Protein AF-A0A960A0V4-F1 (afdb_monomer_lite)

Sequence (231 aa):
MAGELAAAMMADMVDNRPRLERYMEQESSRVLHEEFLAAEGGTLPDRHARLTSARLAGARAWLRHLAASLRASWDGGPPDLQAQLERWVQGARERVEAMEVDEQAALEREGLSGDADADARRVTLGAYMRAFAEGVGAIALPEEGGPAFGARVTALLRRDAGRRRQIEREAFQAWAGSSMEGVLEQARVSAAPPEPGIVRALEAAGVWSWIHVTCDAVGESLEEIGEGGTR

Structure (mmCIF, N/CA/C/O backbone):
data_AF-A0A960A0V4-F1
#
_entry.id   AF-A0A960A0V4-F1
#
loop_
_atom_site.group_PDB
_atom_site.id
_atom_site.type_symbol
_atom_site.label_atom_id
_atom_site.label_alt_id
_atom_site.label_comp_id
_atom_site.label_asym_id
_atom_site.label_entity_id
_atom_site.label_seq_id
_atom_site.pdbx_PDB_ins_code
_atom_site.Cartn_x
_atom_site.Cartn_y
_atom_site.Cartn_z
_atom_site.occupancy
_atom_site.B_iso_or_equiv
_atom_site.auth_seq_id
_atom_site.auth_comp_id
_atom_site.auth_asym_id
_atom_site.auth_atom_id
_atom_site.pdbx_PDB_model_num
ATOM 1 N N . MET A 1 1 ? -6.387 -10.828 22.051 1.00 44.44 1 MET A N 1
ATOM 2 C CA . MET A 1 1 ? -5.838 -11.931 21.232 1.00 44.44 1 MET A CA 1
ATOM 3 C C . MET A 1 1 ? -5.184 -11.280 20.038 1.00 44.44 1 MET A C 1
ATOM 5 O O . MET A 1 1 ? -5.904 -10.809 19.174 1.00 44.44 1 MET A O 1
ATOM 9 N N . ALA A 1 2 ? -3.856 -11.164 20.040 1.00 57.16 2 ALA A N 1
ATOM 10 C CA . ALA A 1 2 ? -3.151 -10.444 18.986 1.00 57.16 2 ALA A CA 1
ATOM 11 C C . ALA A 1 2 ? -3.182 -11.235 17.663 1.00 57.16 2 ALA A C 1
ATOM 13 O O . ALA A 1 2 ? -2.816 -12.414 17.648 1.00 57.16 2 ALA A O 1
ATOM 14 N N . GLY A 1 3 ? -3.597 -10.593 16.573 1.00 76.94 3 GLY A N 1
ATOM 15 C CA . GLY A 1 3 ? -3.537 -11.100 15.202 1.00 76.94 3 GLY A CA 1
ATOM 16 C C . GLY A 1 3 ? -4.856 -11.602 14.603 1.00 76.94 3 GLY A C 1
ATOM 17 O O . GLY A 1 3 ? -4.841 -12.086 13.469 1.00 76.94 3 GLY A O 1
ATOM 18 N N . GLU A 1 4 ? -5.993 -11.496 15.297 1.00 89.38 4 GLU A N 1
ATOM 19 C CA . GLU A 1 4 ? -7.284 -11.943 14.748 1.00 89.38 4 GLU A CA 1
ATOM 20 C C . GLU A 1 4 ? -7.788 -11.006 13.652 1.00 89.38 4 GLU A C 1
ATOM 22 O O . GLU A 1 4 ? -8.212 -11.467 12.588 1.00 89.38 4 GLU A O 1
ATOM 27 N N . LEU A 1 5 ? -7.674 -9.692 13.867 1.00 93.00 5 LEU A N 1
ATOM 28 C CA . LEU A 1 5 ? -8.078 -8.697 12.881 1.00 93.00 5 LEU A CA 1
ATOM 29 C C . LEU A 1 5 ? -7.212 -8.788 11.620 1.00 93.00 5 LEU A C 1
ATOM 31 O O . LEU A 1 5 ? -7.736 -8.760 10.508 1.00 93.00 5 LEU A O 1
ATOM 35 N N . ALA A 1 6 ? -5.899 -8.958 11.783 1.00 93.50 6 ALA A N 1
ATOM 36 C CA . ALA A 1 6 ? -4.975 -9.119 10.663 1.00 93.50 6 ALA A CA 1
ATOM 37 C C . ALA A 1 6 ? -5.324 -10.350 9.808 1.00 93.50 6 ALA A C 1
ATOM 39 O O . ALA A 1 6 ? -5.405 -10.258 8.580 1.00 93.50 6 ALA A O 1
ATOM 40 N N . ALA A 1 7 ? -5.596 -11.490 10.454 1.00 93.94 7 ALA A N 1
ATOM 41 C CA . ALA A 1 7 ? -5.995 -12.717 9.772 1.00 93.94 7 ALA A CA 1
ATOM 42 C C . ALA A 1 7 ? -7.339 -12.561 9.041 1.00 93.94 7 ALA A C 1
ATOM 44 O O . ALA A 1 7 ? -7.454 -12.973 7.885 1.00 93.94 7 ALA A O 1
ATOM 45 N N . ALA A 1 8 ? -8.328 -11.927 9.677 1.00 95.06 8 ALA A N 1
ATOM 46 C CA . ALA A 1 8 ? -9.629 -11.654 9.070 1.00 95.06 8 ALA A CA 1
ATOM 47 C C . ALA A 1 8 ? -9.513 -10.715 7.857 1.00 95.06 8 ALA A C 1
ATOM 49 O O . ALA A 1 8 ? -10.071 -11.009 6.800 1.00 95.06 8 ALA A O 1
ATOM 50 N N . MET A 1 9 ? -8.708 -9.651 7.962 1.00 95.62 9 MET A N 1
ATOM 51 C CA . MET A 1 9 ? -8.434 -8.737 6.850 1.00 95.62 9 MET A CA 1
ATOM 52 C C . MET A 1 9 ? -7.791 -9.459 5.669 1.00 95.62 9 MET A C 1
ATOM 54 O O . MET A 1 9 ? -8.227 -9.284 4.532 1.00 95.62 9 MET A O 1
ATOM 58 N N . MET A 1 10 ? -6.773 -10.284 5.925 1.00 94.69 10 MET A N 1
ATOM 59 C CA . MET A 1 10 ? -6.110 -11.055 4.874 1.00 94.69 10 MET A CA 1
ATOM 60 C C . MET A 1 10 ? -7.056 -12.061 4.213 1.00 94.69 10 MET A C 1
ATOM 62 O O . MET A 1 10 ? -7.036 -12.186 2.988 1.00 94.69 10 MET A O 1
ATOM 66 N N . ALA A 1 11 ? -7.896 -12.747 4.993 1.00 95.69 11 ALA A N 1
ATOM 67 C CA . ALA A 1 11 ? -8.904 -13.661 4.461 1.00 95.69 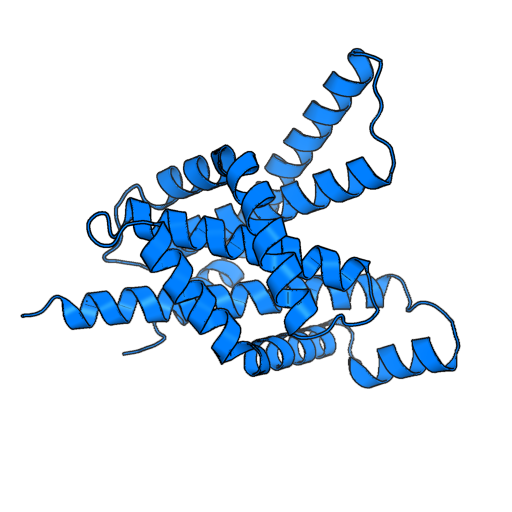11 ALA A CA 1
ATOM 68 C C . ALA A 1 11 ? -9.911 -12.923 3.564 1.00 95.69 11 ALA A C 1
ATOM 70 O O . ALA A 1 11 ? -10.109 -13.322 2.417 1.00 95.69 11 ALA A O 1
ATOM 71 N N . ASP A 1 12 ? -10.458 -11.790 4.025 1.00 96.62 12 ASP A N 1
ATOM 72 C CA . ASP A 1 12 ? -11.391 -10.981 3.234 1.00 96.62 12 ASP A CA 1
ATOM 73 C C . ASP A 1 12 ? -10.746 -10.465 1.939 1.00 96.62 12 ASP A C 1
ATOM 75 O O . ASP A 1 12 ? -11.381 -10.508 0.884 1.00 96.62 12 ASP A O 1
ATOM 79 N N . MET A 1 13 ? -9.478 -10.034 1.975 1.00 94.81 13 MET A N 1
ATOM 80 C CA . MET A 1 13 ? -8.755 -9.603 0.771 1.00 94.81 13 MET A CA 1
ATOM 81 C C . MET A 1 13 ? -8.639 -10.727 -0.266 1.00 94.81 13 MET A C 1
ATOM 83 O O . MET A 1 13 ? -8.881 -10.508 -1.456 1.00 94.81 13 MET A O 1
ATOM 87 N N . VAL A 1 14 ? -8.290 -11.938 0.173 1.00 93.81 14 VAL A N 1
ATOM 88 C CA . VAL A 1 14 ? -8.159 -13.103 -0.714 1.00 93.81 14 VAL A CA 1
ATOM 89 C C . VAL A 1 14 ? -9.516 -13.505 -1.291 1.00 93.81 14 VAL A C 1
ATOM 91 O O . VAL A 1 14 ? -9.648 -13.631 -2.513 1.00 93.81 14 VAL A O 1
ATOM 94 N N . ASP A 1 15 ? -10.534 -13.635 -0.442 1.00 97.19 15 ASP A N 1
ATOM 95 C CA . ASP A 1 15 ? -11.874 -14.076 -0.839 1.00 97.19 15 ASP A CA 1
ATOM 96 C C . ASP A 1 15 ? -12.585 -13.046 -1.730 1.00 97.19 15 ASP A C 1
ATOM 98 O O . ASP A 1 15 ? -13.375 -13.397 -2.610 1.00 97.19 15 ASP A O 1
ATOM 102 N N . ASN A 1 16 ? -12.254 -11.760 -1.574 1.00 96.50 16 ASN A N 1
ATOM 103 C CA . ASN A 1 16 ? -12.844 -10.662 -2.336 1.00 96.50 16 ASN A CA 1
ATOM 104 C C . ASN A 1 16 ? -11.916 -10.105 -3.421 1.00 96.50 16 ASN A C 1
ATOM 106 O O . ASN A 1 16 ? -12.054 -8.940 -3.812 1.00 96.50 16 ASN A O 1
ATOM 110 N N . ARG A 1 17 ? -11.028 -10.923 -3.994 1.00 94.12 17 ARG A N 1
ATOM 111 C CA . ARG A 1 17 ? -10.218 -10.543 -5.166 1.00 94.12 17 ARG A CA 1
ATOM 112 C C . ARG A 1 17 ? -11.016 -9.867 -6.306 1.00 94.12 17 ARG A C 1
ATOM 114 O O . ARG A 1 17 ? -10.528 -8.863 -6.827 1.00 94.12 17 ARG A O 1
ATOM 121 N N . PRO A 1 18 ? -12.252 -10.281 -6.665 1.00 96.31 18 PRO A N 1
ATOM 122 C CA . PRO A 1 18 ? -13.036 -9.581 -7.693 1.00 96.31 18 PRO A CA 1
ATOM 123 C C . PRO A 1 18 ? -13.353 -8.110 -7.362 1.00 96.31 18 PRO A C 1
ATOM 125 O O . PRO A 1 18 ? -13.729 -7.325 -8.233 1.00 96.31 18 PRO A O 1
ATOM 128 N N . ARG A 1 19 ? -13.270 -7.702 -6.089 1.00 95.69 19 ARG A N 1
ATOM 129 C CA . ARG A 1 19 ? -13.376 -6.293 -5.677 1.00 95.69 19 ARG A CA 1
ATOM 130 C C . ARG A 1 19 ? -12.103 -5.521 -6.029 1.00 95.69 19 ARG A C 1
ATOM 132 O O . ARG A 1 19 ? -12.209 -4.407 -6.530 1.00 95.69 19 ARG A O 1
ATOM 139 N N . LEU A 1 20 ? -10.928 -6.114 -5.816 1.00 94.25 20 LEU A N 1
ATOM 140 C CA . LEU A 1 20 ? -9.654 -5.522 -6.224 1.00 94.25 20 LEU A CA 1
ATOM 141 C C . LEU A 1 20 ? -9.585 -5.324 -7.740 1.00 94.25 20 LEU A C 1
ATOM 143 O O . LEU A 1 20 ? -9.178 -4.256 -8.182 1.00 94.25 20 LEU A O 1
ATOM 147 N N . GLU A 1 21 ? -10.008 -6.317 -8.524 1.00 95.19 21 GLU A N 1
ATOM 148 C CA . GLU A 1 21 ? -10.015 -6.232 -9.993 1.00 95.19 21 GLU A CA 1
ATOM 149 C C . GLU A 1 21 ? -10.843 -5.029 -10.469 1.00 95.19 21 GLU A C 1
ATOM 151 O O . GLU A 1 21 ? -10.353 -4.203 -11.237 1.00 95.19 21 GLU A O 1
ATOM 156 N N . ARG A 1 22 ? -12.032 -4.830 -9.886 1.00 96.44 22 ARG A N 1
ATOM 157 C CA . ARG A 1 22 ? -12.862 -3.640 -10.136 1.00 96.44 22 ARG A CA 1
ATOM 158 C C . ARG A 1 22 ? -12.174 -2.332 -9.743 1.00 96.44 22 ARG A C 1
ATOM 160 O O . ARG A 1 22 ? -12.305 -1.337 -10.453 1.00 96.44 22 ARG A O 1
ATOM 167 N N . TYR A 1 23 ? -11.456 -2.293 -8.620 1.00 94.88 23 TYR A N 1
ATOM 168 C CA . TYR A 1 23 ? -10.697 -1.098 -8.240 1.00 94.88 23 TYR A CA 1
ATOM 169 C C . TYR A 1 23 ? -9.530 -0.831 -9.192 1.00 94.88 23 TYR A C 1
ATOM 171 O O . TYR A 1 23 ? -9.313 0.322 -9.557 1.00 94.88 23 TYR A O 1
ATOM 179 N N . MET A 1 24 ? -8.815 -1.867 -9.635 1.00 94.50 24 MET A N 1
ATOM 180 C CA . MET A 1 24 ? -7.749 -1.727 -10.627 1.00 94.50 24 MET A CA 1
ATOM 181 C C . MET A 1 24 ? -8.295 -1.172 -11.943 1.00 94.50 24 MET A C 1
ATOM 183 O O . MET A 1 24 ? -7.742 -0.206 -12.457 1.00 94.50 24 MET A O 1
ATOM 187 N N . GLU A 1 25 ? -9.415 -1.699 -12.441 1.00 95.06 25 GLU A N 1
ATOM 188 C CA . GLU A 1 25 ? -10.082 -1.183 -13.644 1.00 95.06 25 GLU A CA 1
ATOM 189 C C . GLU A 1 25 ? -10.438 0.305 -13.513 1.00 95.06 25 GLU A C 1
ATOM 191 O O . GLU A 1 25 ? -10.142 1.097 -14.411 1.00 95.06 25 GLU A O 1
ATOM 196 N N . GLN A 1 26 ? -11.020 0.709 -12.379 1.00 93.94 26 GLN A N 1
ATOM 197 C CA . GLN A 1 26 ? -11.373 2.107 -12.114 1.00 93.94 26 GLN A CA 1
ATOM 198 C C . GLN A 1 26 ? -10.142 3.022 -12.092 1.00 93.94 26 GLN A C 1
ATOM 200 O O . GLN A 1 26 ? -10.131 4.060 -12.754 1.00 93.94 26 GLN A O 1
ATOM 205 N N . GLU A 1 27 ? -9.099 2.650 -11.345 1.00 92.38 27 GLU A N 1
ATOM 206 C CA . GLU A 1 27 ? -7.889 3.468 -11.217 1.00 92.38 27 GLU A CA 1
ATOM 207 C C . GLU A 1 27 ? -7.094 3.527 -12.529 1.00 92.38 27 GLU A C 1
ATOM 209 O O . GLU A 1 27 ? -6.599 4.594 -12.898 1.00 92.38 27 GLU A O 1
ATOM 214 N N . SER A 1 28 ? -7.010 2.418 -13.271 1.00 91.00 28 SER A N 1
ATOM 215 C CA . SER A 1 28 ? -6.390 2.386 -14.599 1.00 91.00 28 SER A CA 1
ATOM 216 C C . SER A 1 28 ? -7.164 3.235 -15.604 1.00 91.00 28 SER A C 1
ATOM 218 O O . SER A 1 28 ? -6.553 4.008 -16.340 1.00 91.00 28 SER A O 1
ATOM 220 N N . SER A 1 29 ? -8.499 3.161 -15.607 1.00 92.06 29 SER A N 1
ATOM 221 C CA . SER A 1 29 ? -9.327 4.016 -16.462 1.00 92.06 29 SER A CA 1
ATOM 222 C C . SER A 1 29 ? -9.126 5.498 -16.147 1.00 92.06 29 SER A C 1
ATOM 224 O O . SER A 1 29 ? -9.103 6.317 -17.066 1.00 92.06 29 SER A O 1
ATOM 226 N N . ARG A 1 30 ? -8.962 5.856 -14.868 1.00 89.94 30 ARG A N 1
ATOM 227 C CA . ARG A 1 30 ? -8.703 7.240 -14.455 1.00 89.94 30 ARG A CA 1
ATOM 228 C C . ARG A 1 30 ? -7.365 7.746 -14.986 1.00 89.94 30 ARG A C 1
ATOM 230 O O . ARG A 1 30 ? -7.318 8.824 -15.566 1.00 89.94 30 ARG A O 1
ATOM 237 N N . VAL A 1 31 ? -6.302 6.950 -14.849 1.00 89.75 31 VAL A N 1
ATOM 238 C CA . VAL A 1 31 ? -4.973 7.302 -15.376 1.00 89.75 31 VAL A CA 1
ATOM 239 C C . VAL A 1 31 ? -4.998 7.455 -16.894 1.00 89.75 31 VAL A C 1
ATOM 241 O O . VAL A 1 31 ? -4.457 8.426 -17.407 1.00 89.75 31 VAL A O 1
ATOM 244 N N . LEU A 1 32 ? -5.672 6.560 -17.620 1.00 89.81 32 LEU A N 1
ATOM 245 C CA . LEU A 1 32 ? -5.808 6.690 -19.075 1.00 89.81 32 LEU A CA 1
ATOM 246 C C . LEU A 1 32 ? -6.540 7.978 -19.480 1.00 89.81 32 LEU A C 1
ATOM 248 O O . LEU A 1 32 ? -6.172 8.606 -20.471 1.00 89.81 32 LEU A O 1
ATOM 252 N N . HIS A 1 33 ? -7.551 8.392 -18.714 1.00 91.19 33 HIS A N 1
ATOM 253 C CA . HIS A 1 33 ? -8.241 9.659 -18.943 1.00 91.19 33 HIS A CA 1
ATOM 254 C C . HIS A 1 33 ? -7.332 10.871 -18.673 1.00 91.19 33 HIS A C 1
ATOM 256 O O . HIS A 1 33 ? -7.297 11.797 -19.479 1.00 91.19 33 HIS A O 1
ATOM 262 N N . GLU A 1 34 ? -6.553 10.847 -17.587 1.00 90.12 34 GLU A N 1
ATOM 263 C CA . GLU A 1 34 ? -5.550 11.878 -17.278 1.00 90.12 34 GLU A CA 1
ATOM 264 C C . GLU A 1 34 ? -4.477 11.974 -18.388 1.00 90.12 34 GLU A C 1
ATOM 266 O O . GLU A 1 34 ? -4.136 13.077 -18.816 1.00 90.12 34 GLU A O 1
ATOM 271 N N . GLU A 1 35 ? -3.996 10.836 -18.915 1.00 90.19 35 GLU A N 1
ATOM 272 C CA . GLU A 1 35 ? -3.065 10.793 -20.058 1.00 90.19 35 GLU A CA 1
ATOM 273 C C . GLU A 1 35 ? -3.681 11.407 -21.324 1.00 90.19 35 GLU A C 1
ATOM 275 O O . GLU A 1 35 ? -3.007 12.152 -22.037 1.00 90.19 35 GLU A O 1
ATOM 280 N N . PHE A 1 36 ? -4.957 11.119 -21.600 1.00 89.81 36 PHE A N 1
ATOM 281 C CA . PHE A 1 36 ? -5.669 11.680 -22.747 1.00 89.81 36 PHE A CA 1
ATOM 282 C C . PHE A 1 36 ? -5.778 13.208 -22.658 1.00 89.81 36 PHE A C 1
ATOM 284 O O . PHE A 1 36 ? -5.421 13.897 -23.610 1.00 89.81 36 PHE A O 1
ATOM 291 N N . LEU A 1 37 ? -6.190 13.743 -21.504 1.00 91.12 37 LEU A N 1
ATOM 292 C CA . LEU A 1 37 ? -6.288 15.192 -21.291 1.00 91.12 37 LEU A CA 1
ATOM 293 C C . LEU A 1 37 ? -4.924 15.889 -21.410 1.00 91.12 37 LEU A C 1
ATOM 295 O O . LEU A 1 37 ? -4.827 16.974 -21.985 1.00 91.12 37 LEU A O 1
ATOM 299 N N . ALA A 1 38 ? -3.856 15.266 -20.901 1.00 88.38 38 ALA A N 1
ATOM 300 C CA . ALA A 1 38 ? -2.501 15.788 -21.063 1.00 88.38 38 ALA A CA 1
ATOM 301 C C . ALA A 1 38 ? -2.091 15.835 -22.546 1.00 88.38 38 ALA A C 1
ATOM 303 O O . ALA A 1 38 ? -1.554 16.847 -23.013 1.00 88.38 38 ALA A O 1
ATOM 304 N N . ALA A 1 39 ? -2.403 14.774 -23.299 1.00 88.88 39 ALA A N 1
ATOM 305 C CA . ALA A 1 39 ? -2.127 14.696 -24.728 1.00 88.88 39 ALA A CA 1
ATOM 306 C C . ALA A 1 39 ? -2.905 15.754 -25.532 1.00 88.88 39 ALA A C 1
ATOM 308 O O . ALA A 1 39 ? -2.317 16.383 -26.412 1.00 88.88 39 ALA A O 1
ATOM 309 N N . GLU A 1 40 ? -4.178 16.011 -25.207 1.00 90.75 40 GLU A N 1
ATOM 310 C CA . GLU A 1 40 ? -4.956 17.113 -25.801 1.00 90.75 40 GLU A CA 1
ATOM 311 C C . GLU A 1 40 ? -4.326 18.486 -25.517 1.00 90.75 40 GLU A C 1
ATOM 313 O O . GLU A 1 40 ? -4.319 19.360 -26.384 1.00 90.75 40 GLU A O 1
ATOM 318 N N . GLY A 1 41 ? -3.721 18.659 -24.339 1.00 88.50 41 GLY A N 1
ATOM 319 C CA . GLY A 1 41 ? -2.931 19.838 -23.972 1.00 88.50 41 GLY A CA 1
ATOM 320 C C . GLY A 1 41 ? -1.545 19.921 -24.631 1.00 88.50 41 GLY A C 1
ATOM 321 O O . GLY A 1 41 ? -0.760 20.803 -24.283 1.00 88.50 41 GLY A O 1
ATOM 322 N N . GLY A 1 42 ? -1.212 19.008 -25.550 1.00 90.69 42 GLY A N 1
ATOM 323 C CA . GLY A 1 42 ? 0.072 18.961 -26.256 1.00 90.69 42 GLY A CA 1
ATOM 324 C C . GLY A 1 42 ? 1.219 18.333 -25.459 1.00 90.69 42 GLY A C 1
ATOM 325 O O . GLY A 1 42 ? 2.368 18.410 -25.891 1.00 90.69 42 GLY A O 1
ATOM 326 N N . THR A 1 43 ? 0.933 17.707 -24.313 1.00 87.81 43 THR A N 1
ATOM 327 C CA . THR A 1 43 ? 1.936 17.064 -23.455 1.00 87.81 43 THR A CA 1
ATOM 328 C C . THR A 1 43 ? 1.661 15.569 -23.348 1.00 87.81 43 THR A C 1
ATOM 330 O O . THR A 1 43 ? 0.779 15.133 -22.618 1.00 87.81 43 THR A O 1
ATOM 333 N N . LEU A 1 44 ? 2.443 14.753 -24.052 1.00 88.06 44 LEU A N 1
ATOM 334 C CA . LEU A 1 44 ? 2.394 13.299 -23.895 1.00 88.06 44 LEU A CA 1
ATOM 335 C C . LEU A 1 44 ? 3.377 12.862 -22.801 1.00 88.06 44 LEU A C 1
ATOM 337 O O . LEU A 1 44 ? 4.564 13.179 -22.911 1.00 88.06 44 LEU A O 1
ATOM 341 N N . PRO A 1 45 ? 2.926 12.128 -21.767 1.00 84.88 45 PRO A N 1
ATOM 342 C CA . PRO A 1 45 ? 3.833 11.591 -20.766 1.00 84.88 45 PRO A CA 1
ATOM 343 C C . PRO A 1 45 ? 4.788 10.583 -21.409 1.00 84.88 45 PRO A C 1
ATOM 345 O O . PRO A 1 45 ? 4.385 9.723 -22.201 1.00 84.88 45 PRO A O 1
ATOM 348 N N . ASP A 1 46 ? 6.067 10.686 -21.059 1.00 88.56 46 ASP A N 1
ATOM 349 C CA . ASP A 1 46 ? 7.070 9.723 -21.494 1.00 88.56 46 ASP A CA 1
ATOM 350 C C . ASP A 1 46 ? 6.844 8.341 -20.852 1.00 88.56 46 ASP A C 1
ATOM 352 O O . ASP A 1 46 ? 6.008 8.145 -19.966 1.00 88.56 46 ASP A O 1
ATOM 356 N N . ARG A 1 47 ? 7.607 7.339 -21.300 1.00 84.25 47 ARG A N 1
ATOM 357 C CA . ARG A 1 47 ? 7.481 5.966 -20.791 1.00 84.25 47 ARG A CA 1
ATOM 358 C C . ARG A 1 47 ? 7.632 5.888 -19.268 1.00 84.25 47 ARG A C 1
ATOM 360 O O . ARG A 1 47 ? 6.947 5.079 -18.647 1.00 84.25 47 ARG A O 1
ATOM 367 N N . HIS A 1 48 ? 8.532 6.673 -18.685 1.00 80.12 48 HIS A N 1
ATOM 368 C CA . HIS A 1 48 ? 8.789 6.634 -17.253 1.00 80.12 48 HIS A CA 1
ATOM 369 C C . HIS A 1 48 ? 7.595 7.198 -16.479 1.00 80.12 48 HIS A C 1
ATOM 371 O O . HIS A 1 48 ? 7.070 6.520 -15.597 1.00 80.12 48 HIS A O 1
ATOM 377 N N . ALA A 1 49 ? 7.087 8.363 -16.885 1.00 83.19 49 ALA A N 1
ATOM 378 C CA . ALA A 1 49 ? 5.898 8.976 -16.307 1.00 83.19 49 ALA A CA 1
ATOM 379 C C . ALA A 1 49 ? 4.675 8.045 -16.378 1.00 83.19 49 ALA A C 1
ATOM 381 O O . ALA A 1 49 ? 3.962 7.888 -15.389 1.00 83.19 49 ALA A O 1
ATOM 382 N N . ARG A 1 50 ? 4.470 7.354 -17.507 1.00 85.31 50 ARG A N 1
ATOM 383 C CA . ARG A 1 50 ? 3.370 6.385 -17.668 1.00 85.31 50 ARG A CA 1
ATOM 384 C C . ARG A 1 50 ? 3.493 5.188 -16.725 1.00 85.31 50 ARG A C 1
ATOM 386 O O . ARG A 1 50 ? 2.509 4.775 -16.114 1.00 85.31 50 ARG A O 1
ATOM 393 N N . LEU A 1 51 ? 4.701 4.637 -16.574 1.00 80.56 51 LEU A N 1
ATOM 394 C CA . LEU A 1 51 ? 4.955 3.536 -15.638 1.00 80.56 51 LEU A CA 1
ATOM 395 C C . LEU A 1 51 ? 4.722 3.966 -14.188 1.00 80.56 51 LEU A C 1
ATOM 397 O O . LEU A 1 51 ? 4.101 3.224 -13.427 1.00 80.56 51 LEU A O 1
ATOM 401 N N . THR A 1 52 ? 5.168 5.164 -13.815 1.00 79.88 52 THR A N 1
ATOM 402 C CA . THR A 1 52 ? 4.905 5.738 -12.493 1.00 79.88 52 THR A CA 1
ATOM 403 C C . THR A 1 52 ? 3.403 5.892 -12.265 1.00 79.88 52 THR A C 1
ATOM 405 O O . THR A 1 52 ? 2.887 5.350 -11.291 1.00 79.88 52 THR A O 1
ATOM 408 N N . SER A 1 53 ? 2.659 6.500 -13.193 1.00 83.19 53 SER A N 1
ATOM 409 C CA . SER A 1 53 ? 1.200 6.642 -13.079 1.00 83.19 53 SER A CA 1
ATOM 410 C C . SER A 1 53 ? 0.475 5.300 -12.930 1.00 83.19 53 SER A C 1
ATOM 412 O O . SER A 1 53 ? -0.411 5.171 -12.081 1.00 83.19 53 SER A O 1
ATOM 414 N N . ALA A 1 54 ? 0.875 4.277 -13.692 1.00 84.50 54 ALA A N 1
ATOM 415 C CA . ALA A 1 54 ? 0.322 2.929 -13.571 1.00 84.50 54 ALA A CA 1
ATOM 416 C C . ALA A 1 54 ? 0.600 2.304 -12.190 1.00 84.50 54 ALA A C 1
ATOM 418 O O . ALA A 1 54 ? -0.300 1.714 -11.587 1.00 84.50 54 ALA A O 1
ATOM 419 N N . ARG A 1 55 ? 1.815 2.474 -11.650 1.00 80.00 55 ARG A N 1
ATOM 420 C CA . ARG A 1 55 ? 2.179 2.018 -10.296 1.00 80.00 55 ARG A CA 1
ATOM 421 C C . ARG A 1 55 ? 1.339 2.720 -9.226 1.00 80.00 55 ARG A C 1
ATOM 423 O O . ARG A 1 55 ? 0.803 2.048 -8.347 1.00 80.00 55 ARG A O 1
ATOM 430 N N . LEU A 1 56 ? 1.152 4.039 -9.335 1.00 80.62 56 LEU A N 1
ATOM 431 C CA . LEU A 1 56 ? 0.314 4.809 -8.407 1.00 80.62 56 LEU A CA 1
ATOM 432 C C . LEU A 1 56 ? -1.158 4.371 -8.469 1.00 80.62 56 LEU A C 1
ATOM 434 O O . LEU A 1 56 ? -1.812 4.269 -7.433 1.00 80.62 56 LEU A O 1
ATOM 438 N N . ALA A 1 57 ? -1.691 4.084 -9.662 1.00 87.62 57 ALA A N 1
ATOM 439 C CA . ALA A 1 57 ? -3.035 3.518 -9.811 1.00 87.62 57 ALA A CA 1
ATOM 440 C C . ALA A 1 57 ? -3.167 2.158 -9.119 1.00 87.62 57 ALA A C 1
ATOM 442 O O . ALA A 1 57 ? -4.119 1.945 -8.368 1.00 87.62 57 ALA A O 1
ATOM 443 N N . GLY A 1 58 ? -2.188 1.270 -9.315 1.00 87.81 58 GLY A N 1
ATOM 444 C CA . GLY A 1 58 ? -2.136 -0.019 -8.628 1.00 87.81 58 GLY A CA 1
ATOM 445 C C . GLY A 1 58 ? -2.108 0.135 -7.106 1.00 87.81 58 GLY A C 1
ATOM 446 O O . GLY A 1 58 ? -2.909 -0.494 -6.416 1.00 87.81 58 GLY A O 1
ATOM 447 N N . ALA A 1 59 ? -1.248 1.012 -6.579 1.00 84.75 59 ALA A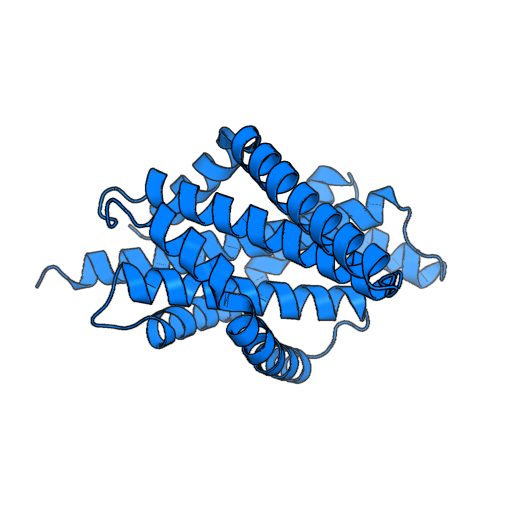 N 1
ATOM 448 C CA . ALA A 1 59 ? -1.159 1.285 -5.144 1.00 84.75 59 ALA A CA 1
ATOM 449 C C . ALA A 1 59 ? -2.492 1.790 -4.570 1.00 84.75 59 ALA A C 1
ATOM 451 O O . ALA A 1 59 ? -2.968 1.270 -3.562 1.00 84.75 59 ALA A O 1
ATOM 452 N N . ARG A 1 60 ? -3.156 2.742 -5.241 1.00 87.38 60 ARG A N 1
ATOM 453 C CA . ARG A 1 60 ? -4.475 3.233 -4.808 1.00 87.38 60 ARG A CA 1
ATOM 454 C C . ARG A 1 60 ? -5.539 2.140 -4.827 1.00 87.38 60 ARG A C 1
ATOM 456 O O . ARG A 1 60 ? -6.293 2.035 -3.865 1.00 87.38 60 ARG A O 1
ATOM 463 N N . ALA A 1 61 ? -5.591 1.314 -5.872 1.00 91.56 61 ALA A N 1
ATOM 464 C CA . ALA A 1 61 ? -6.539 0.203 -5.944 1.00 91.56 61 ALA A CA 1
ATOM 465 C C . ALA A 1 61 ? -6.353 -0.773 -4.770 1.00 91.56 61 ALA A C 1
ATOM 467 O O . ALA A 1 61 ? -7.330 -1.168 -4.130 1.00 91.56 61 ALA A O 1
ATOM 468 N N . TRP A 1 62 ? -5.100 -1.096 -4.437 1.00 90.69 62 TRP A N 1
ATOM 469 C CA . TRP A 1 62 ? -4.768 -1.926 -3.281 1.00 90.69 62 TRP A CA 1
ATOM 470 C C . TRP A 1 62 ? -5.167 -1.290 -1.953 1.00 90.69 62 TRP A C 1
ATOM 472 O O . TRP A 1 62 ? -5.772 -1.962 -1.125 1.00 90.69 62 TRP A O 1
ATOM 482 N N . LEU A 1 63 ? -4.902 0.000 -1.752 1.00 91.06 63 LEU A N 1
ATOM 483 C CA . LEU A 1 63 ? -5.294 0.687 -0.519 1.00 91.06 63 LEU A CA 1
ATOM 484 C C . LEU A 1 63 ? -6.816 0.783 -0.353 1.00 91.06 63 LEU A C 1
ATOM 486 O O . LEU A 1 63 ? -7.318 0.636 0.758 1.00 91.06 63 LEU A O 1
ATOM 490 N N . ARG A 1 64 ? -7.569 0.970 -1.445 1.00 93.38 64 ARG A N 1
ATOM 491 C CA . ARG A 1 64 ? -9.043 0.901 -1.422 1.00 93.38 64 ARG A CA 1
ATOM 492 C C . ARG A 1 64 ? -9.521 -0.503 -1.054 1.00 93.38 64 ARG A C 1
ATOM 494 O O . ARG A 1 64 ? -10.440 -0.659 -0.253 1.00 93.38 64 ARG A O 1
ATOM 501 N N . HIS A 1 65 ? -8.862 -1.530 -1.586 1.00 95.00 65 HIS A N 1
ATOM 502 C CA . HIS A 1 65 ? -9.141 -2.917 -1.233 1.00 95.00 65 HIS A CA 1
ATOM 503 C C . HIS A 1 65 ? -8.846 -3.218 0.243 1.00 95.00 65 HIS A C 1
ATOM 505 O O . HIS A 1 65 ? -9.670 -3.838 0.916 1.00 95.00 65 HIS A O 1
ATOM 511 N N . LEU A 1 66 ? -7.728 -2.714 0.766 1.00 94.12 66 LEU A N 1
ATOM 512 C CA . LEU A 1 66 ? -7.355 -2.826 2.173 1.00 94.12 66 LEU A CA 1
ATOM 513 C C . LEU A 1 66 ? -8.346 -2.087 3.086 1.00 94.12 66 LEU A C 1
ATOM 515 O O . LEU A 1 66 ? -8.786 -2.653 4.080 1.00 94.12 66 LEU A O 1
ATOM 519 N N . ALA A 1 67 ? -8.770 -0.870 2.724 1.00 95.06 67 ALA A N 1
ATOM 520 C CA . ALA A 1 67 ? -9.783 -0.109 3.464 1.00 95.06 67 ALA A CA 1
ATOM 521 C C . ALA A 1 67 ? -11.117 -0.866 3.567 1.00 95.06 67 ALA A C 1
ATOM 523 O O . ALA A 1 67 ? -11.728 -0.918 4.636 1.00 95.06 67 ALA A O 1
ATOM 524 N N . ALA A 1 68 ? -11.559 -1.465 2.458 1.00 95.88 68 ALA A N 1
ATOM 525 C CA . ALA A 1 68 ? -12.775 -2.267 2.422 1.00 95.88 68 ALA A CA 1
ATOM 526 C C . ALA A 1 68 ? -12.656 -3.524 3.301 1.00 95.88 68 ALA A C 1
ATOM 528 O O . ALA A 1 68 ? -13.603 -3.873 4.002 1.00 95.88 68 ALA A O 1
ATOM 529 N N . SER A 1 69 ? -11.482 -4.158 3.309 1.00 96.50 69 SER A N 1
ATOM 530 C CA . SER A 1 69 ? -11.226 -5.374 4.092 1.00 96.50 69 SER A CA 1
ATOM 531 C C . SER A 1 69 ? -11.106 -5.085 5.588 1.00 96.50 69 SER A C 1
ATOM 533 O O . SER A 1 69 ? -11.687 -5.800 6.400 1.00 96.50 69 SER A O 1
ATOM 535 N N . LEU A 1 70 ? -10.446 -3.981 5.959 1.00 95.56 70 LEU A N 1
ATOM 536 C CA . LEU A 1 70 ? -10.413 -3.477 7.334 1.00 95.56 70 LEU A CA 1
ATOM 537 C C . LEU A 1 70 ? -11.830 -3.219 7.850 1.00 95.56 70 LEU A C 1
ATOM 539 O O . LEU A 1 70 ? -12.189 -3.687 8.924 1.00 95.56 70 LEU A O 1
ATOM 543 N N . ARG A 1 71 ? -12.664 -2.521 7.070 1.00 95.31 71 ARG A N 1
ATOM 544 C CA . ARG A 1 71 ? -14.052 -2.253 7.464 1.00 95.31 71 ARG A CA 1
ATOM 545 C C . ARG A 1 71 ? -14.876 -3.533 7.607 1.00 95.31 71 ARG A C 1
ATOM 547 O O . ARG A 1 71 ? -15.705 -3.588 8.510 1.00 95.31 71 ARG A O 1
ATOM 554 N N . ALA A 1 72 ? -14.694 -4.511 6.723 1.00 95.56 72 ALA A N 1
ATOM 555 C CA . ALA A 1 72 ? -15.418 -5.781 6.775 1.00 95.56 72 ALA A CA 1
ATOM 556 C C . ALA A 1 72 ? -15.013 -6.645 7.979 1.00 95.56 72 ALA A C 1
ATOM 558 O O . ALA A 1 72 ? -15.847 -7.370 8.508 1.00 95.56 72 ALA A O 1
ATOM 559 N N . SER A 1 73 ? -13.754 -6.539 8.408 1.00 95.25 73 SER A N 1
ATOM 560 C CA . SER A 1 73 ? -13.172 -7.395 9.448 1.00 95.25 73 SER A CA 1
ATOM 561 C C . SER A 1 73 ? -13.208 -6.776 10.846 1.00 95.25 73 SER A C 1
ATOM 563 O O . SER A 1 73 ? -13.084 -7.488 11.838 1.00 95.25 73 SER A O 1
ATOM 565 N N . TRP A 1 74 ? -13.343 -5.451 10.946 1.00 93.38 74 TRP A N 1
ATOM 566 C CA . TRP A 1 74 ? -13.296 -4.737 12.218 1.00 93.38 74 TRP A CA 1
ATOM 567 C C . TRP A 1 74 ? -14.693 -4.374 12.731 1.00 93.38 74 TRP A C 1
ATOM 569 O O . TRP A 1 74 ? -15.218 -3.296 12.443 1.00 93.38 74 TRP A O 1
ATOM 579 N N . ASP A 1 75 ? -15.270 -5.258 13.547 1.00 86.69 75 ASP A N 1
ATOM 580 C CA . ASP A 1 75 ? -16.622 -5.099 14.111 1.00 86.69 75 ASP A CA 1
ATOM 581 C C . ASP A 1 75 ? -16.791 -3.845 14.991 1.00 86.69 75 ASP A C 1
ATOM 583 O O . ASP A 1 75 ? -17.885 -3.289 15.078 1.00 86.69 75 ASP A O 1
ATOM 587 N N . GLY A 1 76 ? -15.710 -3.363 15.613 1.00 84.81 76 GLY A N 1
ATOM 588 C CA . GLY A 1 76 ? -15.698 -2.143 16.432 1.00 84.81 76 GLY A CA 1
ATOM 589 C C . GLY A 1 76 ? -15.338 -0.858 15.676 1.00 84.81 76 GLY A C 1
ATOM 590 O O . GLY A 1 76 ? -15.265 0.205 16.291 1.00 84.81 76 GLY A O 1
ATOM 591 N N . GLY A 1 77 ? -15.071 -0.939 14.370 1.00 87.88 77 GLY A N 1
ATOM 592 C CA . GLY A 1 77 ? -14.599 0.196 13.580 1.00 87.88 77 GLY A CA 1
ATOM 593 C C . GLY A 1 77 ? -15.691 1.233 13.266 1.00 87.88 77 GLY A C 1
ATOM 594 O O . GLY A 1 77 ? -16.882 0.909 13.248 1.00 87.88 77 GLY A O 1
ATOM 595 N N . PRO A 1 78 ? -15.316 2.488 12.942 1.00 91.19 78 PRO A N 1
ATOM 596 C CA . PRO A 1 78 ? -16.275 3.503 12.510 1.00 91.19 78 PRO A CA 1
ATOM 597 C C . PRO A 1 78 ? -17.100 3.043 11.289 1.00 91.19 78 PRO A C 1
ATOM 599 O O . PRO A 1 78 ? -16.535 2.494 10.337 1.00 91.19 78 PRO A O 1
ATOM 602 N N . PRO A 1 79 ? -18.421 3.308 11.241 1.00 89.62 79 PRO A N 1
ATOM 603 C CA . PRO A 1 79 ? -19.291 2.787 10.184 1.00 89.62 79 PRO A CA 1
ATOM 604 C C . PRO A 1 79 ? -18.890 3.273 8.784 1.00 89.62 79 PRO A C 1
ATOM 606 O O . PRO A 1 79 ? -18.924 2.483 7.840 1.00 89.62 79 PRO A O 1
ATOM 609 N N . ASP A 1 80 ? -18.422 4.521 8.679 1.00 94.56 80 ASP A N 1
ATOM 610 C CA . ASP A 1 80 ? -17.993 5.165 7.431 1.00 94.56 80 ASP A CA 1
ATOM 611 C C . ASP A 1 80 ? -16.476 5.063 7.174 1.00 94.56 80 ASP A C 1
ATOM 613 O O . ASP A 1 80 ? -15.943 5.797 6.335 1.00 94.56 80 ASP A O 1
ATOM 617 N N . LEU A 1 81 ? -15.761 4.190 7.899 1.00 93.69 81 LEU A N 1
ATOM 618 C CA . LEU A 1 81 ? -14.296 4.084 7.847 1.00 93.69 81 LEU A CA 1
ATOM 619 C C . LEU A 1 81 ? -13.778 3.899 6.419 1.00 93.69 81 LEU A C 1
ATOM 621 O O . LEU A 1 81 ? -12.897 4.638 5.989 1.00 93.69 81 LEU A O 1
ATOM 625 N N . GLN A 1 82 ? -14.358 2.961 5.664 1.00 95.31 82 GLN A N 1
ATOM 626 C CA . GLN A 1 82 ? -13.944 2.698 4.286 1.00 95.31 82 GLN A CA 1
ATOM 627 C C . GLN A 1 82 ? -14.051 3.966 3.430 1.00 95.31 82 GLN A C 1
ATOM 629 O O . GLN A 1 82 ? -13.071 4.389 2.827 1.00 95.31 82 GLN A O 1
ATOM 634 N N . ALA A 1 83 ? -15.223 4.605 3.398 1.00 94.62 83 ALA A N 1
ATOM 635 C CA . ALA A 1 83 ? -15.451 5.774 2.554 1.00 94.62 83 ALA A CA 1
ATOM 636 C C . ALA A 1 83 ? -14.544 6.956 2.939 1.00 94.62 83 ALA A C 1
ATOM 638 O O . ALA A 1 83 ? -14.102 7.712 2.072 1.00 94.62 83 ALA A O 1
ATOM 639 N N . GLN A 1 84 ? -14.258 7.122 4.232 1.00 95.56 84 GLN A N 1
ATOM 640 C CA . GLN A 1 84 ? -13.328 8.139 4.718 1.00 95.56 84 GLN A CA 1
ATOM 641 C C . GLN A 1 84 ? -11.877 7.829 4.325 1.00 95.56 84 GLN A C 1
ATOM 643 O O . GLN A 1 84 ? -11.190 8.725 3.837 1.00 95.56 84 GLN A O 1
ATOM 648 N N . LEU A 1 85 ? -11.434 6.574 4.451 1.00 94.25 85 LEU A N 1
ATOM 649 C CA . LEU A 1 85 ? -10.101 6.136 4.026 1.00 94.25 85 LEU A CA 1
ATOM 650 C C . LEU A 1 85 ? -9.904 6.262 2.515 1.00 94.25 85 LEU A C 1
ATOM 652 O O . LEU A 1 85 ? -8.853 6.719 2.074 1.00 94.25 85 LEU A O 1
ATOM 656 N N . GLU A 1 86 ? -10.909 5.915 1.707 1.00 91.81 86 GLU A N 1
ATOM 657 C CA . GLU A 1 86 ? -10.826 6.076 0.252 1.00 91.81 86 GLU A CA 1
ATOM 658 C C . GLU A 1 86 ? -10.628 7.553 -0.130 1.00 91.81 86 GLU A C 1
ATOM 660 O O . GLU A 1 86 ? -9.753 7.866 -0.939 1.00 91.81 86 GLU A O 1
ATOM 665 N N . ARG A 1 87 ? -11.368 8.478 0.504 1.00 91.62 87 ARG A N 1
ATOM 666 C CA . ARG A 1 87 ? -11.168 9.927 0.313 1.00 91.62 87 ARG A CA 1
ATOM 667 C C . ARG A 1 87 ? -9.796 10.390 0.792 1.00 91.62 87 ARG A C 1
ATOM 669 O O . ARG A 1 87 ? -9.155 11.193 0.118 1.00 91.62 87 ARG A O 1
ATOM 676 N N . TRP A 1 88 ? -9.341 9.880 1.934 1.00 91.00 88 TRP A N 1
ATOM 677 C CA . TRP A 1 88 ? -8.027 10.197 2.484 1.00 91.00 88 TRP A CA 1
ATOM 678 C C . TRP A 1 88 ? -6.907 9.810 1.517 1.00 91.00 88 TRP A C 1
ATOM 680 O O . TRP A 1 88 ? -6.096 10.656 1.153 1.00 91.00 88 TRP A O 1
ATOM 690 N N . VAL A 1 89 ? -6.899 8.563 1.038 1.00 84.31 89 VAL A N 1
ATOM 691 C CA . VAL A 1 89 ? -5.882 8.053 0.105 1.00 84.31 89 VAL A CA 1
ATOM 692 C C . VAL A 1 89 ? -5.909 8.813 -1.224 1.00 84.31 89 VAL A C 1
ATOM 694 O O . VAL A 1 89 ? -4.853 9.096 -1.788 1.00 84.31 89 VAL A O 1
ATOM 697 N N . GLN A 1 90 ? -7.091 9.194 -1.718 1.00 82.81 90 GLN A N 1
ATOM 698 C CA . GLN A 1 90 ? -7.213 10.019 -2.925 1.00 82.81 90 GLN A CA 1
ATOM 699 C C . GLN A 1 90 ? -6.606 11.418 -2.747 1.00 82.81 90 GLN A C 1
ATOM 701 O O . GLN A 1 90 ? -5.963 11.918 -3.669 1.00 82.81 90 GLN A O 1
ATOM 706 N N . GLY A 1 91 ? -6.780 12.032 -1.573 1.00 84.31 91 GLY A N 1
ATOM 707 C CA . GLY A 1 91 ? -6.217 13.343 -1.239 1.00 84.31 91 GLY A CA 1
ATOM 708 C C . GLY A 1 91 ? -4.759 13.314 -0.766 1.00 84.31 91 GLY A C 1
ATOM 709 O O . GLY A 1 91 ? -4.160 14.369 -0.587 1.00 84.31 91 GLY A O 1
ATOM 710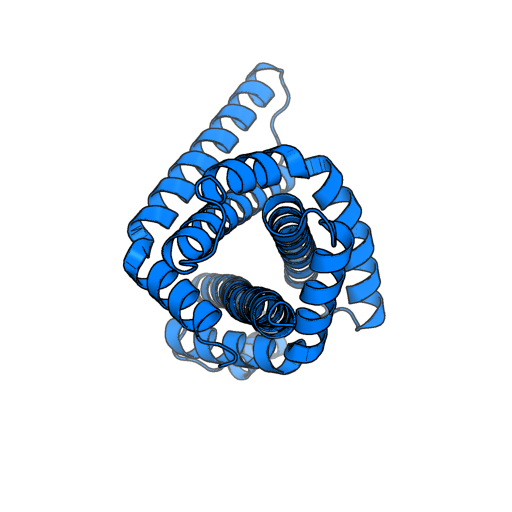 N N . ALA A 1 92 ? -4.168 12.135 -0.561 1.00 82.19 92 ALA A N 1
ATOM 711 C CA . ALA A 1 92 ? -2.861 11.998 0.078 1.00 82.19 92 ALA A CA 1
ATOM 712 C C . ALA A 1 92 ? -1.662 12.249 -0.850 1.00 82.19 92 ALA A C 1
ATOM 714 O O . ALA A 1 92 ? -0.541 12.091 -0.389 1.00 82.19 92 ALA A O 1
ATOM 715 N N . ARG A 1 93 ? -1.847 12.627 -2.124 1.00 81.94 93 ARG A N 1
ATOM 716 C CA . ARG A 1 93 ? -0.748 12.714 -3.108 1.00 81.94 93 ARG A CA 1
ATOM 717 C C . ARG A 1 93 ? 0.466 13.504 -2.602 1.00 81.94 93 ARG A C 1
ATOM 719 O O . ARG A 1 93 ? 1.540 12.931 -2.491 1.00 81.94 93 ARG A O 1
ATOM 726 N N . GLU A 1 94 ? 0.283 14.776 -2.251 1.00 83.69 94 GLU A N 1
ATOM 727 C CA . GLU A 1 94 ? 1.375 15.641 -1.767 1.00 83.69 94 GLU A CA 1
ATOM 728 C C . GLU A 1 94 ? 2.005 15.095 -0.475 1.00 83.69 94 GLU A C 1
ATOM 730 O O . GLU A 1 94 ? 3.207 15.210 -0.246 1.00 83.69 94 GLU A O 1
ATOM 735 N N . ARG A 1 95 ? 1.192 14.449 0.369 1.00 87.56 95 ARG A N 1
ATOM 736 C CA . ARG A 1 95 ? 1.653 13.825 1.611 1.00 87.56 95 ARG A CA 1
ATOM 737 C C . ARG A 1 95 ? 2.498 12.580 1.342 1.00 87.56 95 ARG A C 1
ATOM 739 O O . ARG A 1 95 ? 3.509 12.401 2.008 1.00 87.56 95 ARG A O 1
ATOM 746 N N . VAL A 1 96 ? 2.110 11.748 0.376 1.00 89.06 96 VAL A N 1
ATOM 747 C CA . VAL A 1 96 ? 2.883 10.574 -0.049 1.00 89.06 96 VAL A CA 1
ATOM 748 C C . VAL A 1 96 ? 4.207 11.023 -0.655 1.00 89.06 96 VAL A C 1
ATOM 750 O O . VAL A 1 96 ? 5.233 10.503 -0.245 1.00 89.06 96 VAL A O 1
ATOM 753 N N . GLU A 1 97 ? 4.210 12.029 -1.535 1.00 87.75 97 GLU A N 1
ATOM 754 C CA . GLU A 1 97 ? 5.445 12.581 -2.119 1.00 87.75 97 GLU A CA 1
ATOM 755 C C . GLU A 1 97 ? 6.416 13.070 -1.022 1.00 87.75 97 GLU A C 1
ATOM 757 O O . GLU A 1 97 ? 7.613 12.793 -1.074 1.00 87.75 97 GLU A O 1
ATOM 762 N N . ALA A 1 98 ? 5.910 13.722 0.033 1.00 90.31 98 ALA A N 1
ATOM 763 C CA . ALA A 1 98 ? 6.728 14.094 1.190 1.00 90.31 98 ALA A CA 1
ATOM 764 C C . ALA A 1 98 ? 7.232 12.873 1.989 1.00 90.31 98 ALA A C 1
ATOM 766 O O . ALA A 1 98 ? 8.382 12.846 2.422 1.00 90.31 98 ALA A O 1
ATOM 767 N N . MET A 1 99 ? 6.393 11.850 2.174 1.00 93.06 99 MET A N 1
ATOM 768 C CA . MET A 1 99 ? 6.769 10.612 2.866 1.00 93.06 99 MET A CA 1
ATOM 769 C C . MET A 1 99 ? 7.789 9.778 2.087 1.00 93.06 99 MET A C 1
ATOM 771 O O . MET A 1 99 ? 8.609 9.108 2.706 1.00 93.06 99 MET A O 1
ATOM 775 N N . GLU A 1 100 ? 7.774 9.816 0.754 1.00 93.06 100 GLU A N 1
ATOM 776 C CA . GLU A 1 100 ? 8.766 9.126 -0.075 1.00 93.06 100 GLU A CA 1
ATOM 777 C C . GLU A 1 100 ? 10.183 9.649 0.196 1.00 93.06 100 GLU A C 1
ATOM 779 O O . GLU A 1 100 ? 11.126 8.864 0.199 1.00 93.06 100 GLU A O 1
ATOM 784 N N . VAL A 1 101 ? 10.345 10.937 0.523 1.00 93.56 101 VAL A N 1
ATOM 785 C CA . VAL A 1 101 ? 11.646 11.496 0.934 1.00 93.56 101 VAL A CA 1
ATOM 786 C C . VAL A 1 101 ? 12.136 10.861 2.242 1.00 93.56 101 VAL A C 1
ATOM 788 O O . VAL A 1 101 ? 13.300 10.466 2.344 1.00 93.56 101 VAL A O 1
ATOM 791 N N . ASP A 1 102 ? 11.250 10.714 3.231 1.00 92.75 102 ASP A N 1
ATOM 792 C CA . ASP A 1 102 ? 11.577 10.067 4.509 1.00 92.75 102 ASP A CA 1
ATOM 793 C C . ASP A 1 102 ? 11.915 8.579 4.325 1.00 92.75 102 ASP A C 1
ATOM 795 O O . ASP A 1 102 ? 12.864 8.068 4.930 1.00 92.75 102 ASP A O 1
ATOM 799 N N . GLU A 1 103 ? 11.137 7.875 3.500 1.00 92.69 103 GLU A N 1
ATOM 800 C CA . GLU A 1 103 ? 11.326 6.450 3.222 1.00 92.69 103 GLU A CA 1
ATOM 801 C C . GLU A 1 103 ? 12.589 6.193 2.392 1.00 92.69 103 GLU A C 1
ATOM 803 O O . GLU A 1 103 ? 13.309 5.231 2.663 1.00 92.69 103 GLU A O 1
ATOM 808 N N . GLN A 1 104 ? 12.936 7.090 1.465 1.00 93.81 104 GLN A N 1
ATOM 809 C CA . GLN A 1 104 ? 14.215 7.066 0.754 1.00 93.81 104 GLN A CA 1
ATOM 810 C C . GLN A 1 104 ? 15.388 7.212 1.735 1.00 93.81 104 GLN A C 1
ATOM 812 O O . GLN A 1 104 ? 16.307 6.393 1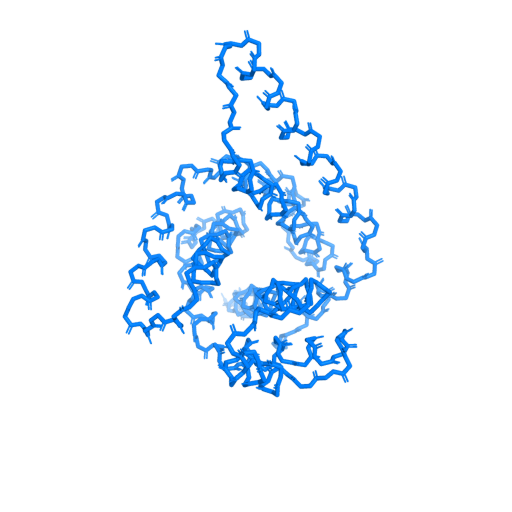.730 1.00 93.81 104 GLN A O 1
ATOM 817 N N . ALA A 1 105 ? 15.331 8.183 2.651 1.00 92.69 105 ALA A N 1
ATOM 818 C CA . ALA A 1 105 ? 16.367 8.366 3.669 1.00 92.69 105 ALA A CA 1
ATOM 819 C C . ALA A 1 105 ? 16.441 7.194 4.670 1.00 92.69 105 ALA A C 1
ATOM 821 O O . ALA A 1 105 ? 17.498 6.898 5.239 1.00 92.69 105 ALA A O 1
ATOM 822 N N . ALA A 1 106 ? 15.323 6.518 4.947 1.00 89.38 106 ALA A N 1
ATOM 823 C CA . ALA A 1 106 ? 15.319 5.284 5.731 1.00 89.38 106 ALA A CA 1
ATOM 824 C C . ALA A 1 106 ? 16.014 4.144 4.973 1.00 89.38 106 ALA A C 1
ATOM 826 O O . ALA A 1 106 ? 16.911 3.511 5.530 1.00 89.38 106 ALA A O 1
ATOM 827 N N . LEU A 1 107 ? 15.670 3.944 3.701 1.00 90.19 107 LEU A N 1
ATOM 828 C CA . LEU A 1 107 ? 16.264 2.917 2.853 1.00 90.19 107 LEU A CA 1
ATOM 829 C C . LEU A 1 107 ? 17.781 3.096 2.698 1.00 90.19 107 LEU A C 1
ATOM 831 O O . LEU A 1 107 ? 18.530 2.133 2.838 1.00 90.19 107 LEU A O 1
ATOM 835 N N . GLU A 1 108 ? 18.252 4.323 2.486 1.00 92.69 108 GLU A N 1
ATOM 836 C CA . GLU A 1 108 ? 19.685 4.624 2.375 1.00 92.69 108 GLU A CA 1
ATOM 837 C C . GLU A 1 108 ? 20.468 4.266 3.645 1.00 92.69 108 GLU A C 1
ATOM 839 O O . GLU A 1 108 ? 21.589 3.764 3.558 1.00 92.69 108 GLU A O 1
ATOM 844 N N . ARG A 1 109 ? 19.873 4.467 4.829 1.00 90.62 109 ARG A N 1
ATOM 845 C CA . ARG A 1 109 ? 20.485 4.076 6.113 1.00 90.62 109 ARG A CA 1
ATOM 846 C C . ARG A 1 109 ? 20.530 2.566 6.310 1.00 90.62 109 ARG A C 1
ATOM 848 O O . ARG A 1 109 ? 21.457 2.066 6.941 1.00 90.62 109 ARG A O 1
ATOM 855 N N . GLU A 1 110 ? 19.529 1.853 5.808 1.00 86.25 110 GLU A N 1
ATOM 856 C CA . GLU A 1 110 ? 19.478 0.391 5.859 1.00 86.25 110 GLU A CA 1
ATOM 857 C C . GLU A 1 110 ? 20.386 -0.275 4.815 1.00 86.25 110 GLU A C 1
ATOM 859 O O . GLU A 1 110 ? 20.789 -1.424 4.996 1.00 86.25 110 GLU A O 1
ATOM 864 N N . GLY A 1 111 ? 20.725 0.460 3.754 1.00 88.88 111 GLY A N 1
ATOM 865 C CA . GLY A 1 111 ? 21.515 -0.002 2.623 1.00 88.88 111 GLY A CA 1
ATOM 866 C C . GLY A 1 111 ? 20.643 -0.312 1.405 1.00 88.88 111 GLY A C 1
ATOM 867 O O . GLY A 1 111 ? 19.674 -1.068 1.484 1.00 88.88 111 GLY A O 1
ATOM 868 N N . LEU A 1 112 ? 21.025 0.266 0.264 1.00 85.88 112 LEU A N 1
ATOM 869 C CA . LEU A 1 112 ? 20.396 0.015 -1.035 1.00 85.88 112 LEU A CA 1
ATOM 870 C C . LEU A 1 112 ? 20.618 -1.432 -1.483 1.00 85.88 112 LEU A C 1
ATOM 872 O O . LEU A 1 112 ? 21.683 -2.011 -1.248 1.00 85.88 112 LEU A O 1
ATOM 876 N N . SER A 1 113 ? 19.627 -2.003 -2.171 1.00 80.75 113 SER A N 1
ATOM 877 C CA . SER A 1 113 ? 19.715 -3.379 -2.676 1.00 80.75 113 SER A CA 1
ATOM 878 C C . SER A 1 113 ? 20.608 -3.502 -3.914 1.00 80.75 113 SER A C 1
ATOM 880 O O . SER A 1 113 ? 21.091 -4.591 -4.225 1.00 80.75 113 SER A O 1
ATOM 882 N N . GLY A 1 114 ? 20.838 -2.386 -4.615 1.00 80.19 114 GLY A N 1
ATOM 883 C CA . GLY A 1 114 ? 21.527 -2.348 -5.906 1.00 80.19 114 GLY A CA 1
ATOM 884 C C . GLY A 1 114 ? 20.590 -2.516 -7.108 1.00 80.19 114 GLY A C 1
ATOM 885 O O . GLY A 1 114 ? 21.040 -2.353 -8.240 1.00 80.19 114 GLY A O 1
ATOM 886 N N . ASP A 1 115 ? 19.300 -2.780 -6.877 1.00 80.69 115 ASP A N 1
ATOM 887 C CA . ASP A 1 115 ? 18.237 -2.712 -7.882 1.00 80.69 115 ASP A CA 1
ATOM 888 C C . ASP A 1 115 ? 17.430 -1.422 -7.668 1.00 80.69 115 ASP A C 1
ATOM 890 O O . ASP A 1 115 ? 16.594 -1.326 -6.769 1.00 80.69 115 ASP A O 1
ATOM 894 N N . ALA A 1 116 ? 17.680 -0.423 -8.519 1.00 82.38 116 ALA A N 1
ATOM 895 C CA . ALA A 1 116 ? 17.046 0.889 -8.418 1.00 82.38 116 ALA A CA 1
ATOM 896 C C . ALA A 1 116 ? 15.514 0.838 -8.566 1.00 82.38 116 ALA A C 1
ATOM 898 O O . ALA A 1 116 ? 14.815 1.624 -7.930 1.00 82.38 116 ALA A O 1
ATOM 899 N N . ASP A 1 117 ? 14.976 -0.082 -9.373 1.00 77.94 117 ASP A N 1
ATOM 900 C CA . ASP A 1 117 ? 13.527 -0.233 -9.532 1.00 77.94 117 ASP A CA 1
ATOM 901 C C . ASP A 1 117 ? 12.910 -0.884 -8.286 1.00 77.94 117 ASP A C 1
ATOM 903 O O . ASP A 1 117 ? 11.828 -0.485 -7.849 1.00 77.94 117 ASP A O 1
ATOM 907 N N . ALA A 1 118 ? 13.585 -1.871 -7.690 1.00 79.00 118 ALA A N 1
ATOM 908 C CA . ALA A 1 118 ? 13.144 -2.474 -6.432 1.00 79.00 118 ALA A CA 1
ATOM 909 C C . ALA A 1 118 ? 13.198 -1.485 -5.265 1.00 79.00 118 ALA A C 1
ATOM 911 O O . ALA A 1 118 ? 12.236 -1.405 -4.497 1.00 79.00 118 ALA A O 1
ATOM 912 N N . ASP A 1 119 ? 14.274 -0.706 -5.175 1.00 87.12 119 ASP A N 1
ATOM 913 C CA . ASP A 1 119 ? 14.460 0.325 -4.157 1.00 87.12 119 ASP A CA 1
ATOM 914 C C . ASP A 1 119 ? 13.390 1.424 -4.290 1.00 87.12 119 ASP A C 1
ATOM 916 O O . ASP A 1 119 ? 12.701 1.734 -3.316 1.00 87.12 119 ASP A O 1
ATOM 920 N N . ALA A 1 120 ? 13.136 1.922 -5.507 1.00 85.12 120 ALA A N 1
ATOM 921 C CA . ALA A 1 120 ? 12.074 2.898 -5.761 1.00 85.12 120 ALA A CA 1
ATOM 922 C C . ALA A 1 120 ? 10.679 2.350 -5.408 1.00 85.12 120 ALA A C 1
ATOM 924 O O . ALA A 1 120 ? 9.901 3.014 -4.722 1.00 85.12 120 ALA A O 1
ATOM 925 N N . ARG A 1 121 ? 10.361 1.107 -5.808 1.00 84.44 121 ARG A N 1
ATOM 926 C CA . ARG A 1 121 ? 9.090 0.461 -5.425 1.00 84.44 121 ARG A CA 1
ATOM 927 C C . ARG A 1 121 ? 8.950 0.355 -3.911 1.00 84.44 121 ARG A C 1
ATOM 929 O O . ARG A 1 121 ? 7.856 0.566 -3.392 1.00 84.44 121 ARG A O 1
ATOM 936 N N . ARG A 1 122 ? 10.030 0.019 -3.202 1.00 86.81 122 ARG A N 1
ATOM 937 C CA . ARG A 1 122 ? 10.030 -0.101 -1.743 1.00 86.81 122 ARG A CA 1
ATOM 938 C C . ARG A 1 122 ? 9.686 1.230 -1.076 1.00 86.81 122 ARG A C 1
ATOM 940 O O . ARG A 1 122 ? 8.859 1.235 -0.169 1.00 86.81 122 ARG A O 1
ATOM 947 N N . VAL A 1 123 ? 10.287 2.324 -1.538 1.00 90.25 123 VAL A N 1
ATOM 948 C CA . VAL A 1 123 ? 10.022 3.679 -1.034 1.00 90.25 123 VAL A CA 1
ATOM 949 C C . VAL A 1 123 ? 8.565 4.070 -1.255 1.00 90.25 123 VAL A C 1
ATOM 951 O O . VAL A 1 123 ? 7.873 4.409 -0.295 1.00 90.25 123 VAL A O 1
ATOM 954 N N . THR A 1 124 ? 8.065 3.926 -2.485 1.00 88.06 124 THR A N 1
ATOM 955 C CA . THR A 1 124 ? 6.672 4.252 -2.812 1.00 88.06 124 THR A CA 1
ATOM 956 C C . THR A 1 124 ? 5.687 3.421 -1.989 1.00 88.06 124 THR A C 1
ATOM 958 O O . THR A 1 124 ? 4.739 3.965 -1.423 1.00 88.06 124 THR A O 1
ATOM 961 N N . LEU A 1 125 ? 5.901 2.105 -1.868 1.00 87.38 125 LEU A N 1
ATOM 962 C CA . LEU A 1 125 ? 5.030 1.247 -1.058 1.00 87.38 125 LEU A CA 1
ATOM 963 C C . LEU A 1 125 ? 5.065 1.645 0.420 1.00 87.38 125 LEU A C 1
ATOM 965 O O . LEU A 1 125 ? 4.001 1.784 1.018 1.00 87.38 125 LEU A O 1
ATOM 969 N N . GLY A 1 126 ? 6.248 1.886 0.991 1.00 89.94 126 GLY A N 1
ATOM 970 C CA . GLY A 1 126 ? 6.389 2.342 2.376 1.00 89.94 126 GLY A CA 1
ATOM 971 C C . GLY A 1 126 ? 5.614 3.635 2.643 1.00 89.94 126 GLY A C 1
ATOM 972 O O . GLY A 1 126 ? 4.834 3.703 3.595 1.00 89.94 126 GLY A O 1
ATOM 973 N N . ALA A 1 127 ? 5.742 4.621 1.751 1.00 91.50 127 ALA A N 1
ATOM 974 C CA . ALA A 1 127 ? 5.042 5.897 1.856 1.00 91.50 127 ALA A CA 1
ATOM 975 C C . ALA A 1 127 ? 3.515 5.729 1.786 1.00 91.50 127 ALA A C 1
ATOM 977 O O . ALA A 1 127 ? 2.784 6.301 2.596 1.00 91.50 127 ALA A O 1
ATOM 978 N N . TYR A 1 128 ? 3.015 4.891 0.875 1.00 89.94 128 TYR A N 1
ATOM 979 C CA . TYR A 1 128 ? 1.585 4.596 0.774 1.00 89.94 128 TYR A CA 1
ATOM 980 C C . TYR A 1 128 ? 1.033 3.856 1.997 1.00 89.94 128 TYR A C 1
ATOM 982 O O . TYR A 1 128 ? -0.061 4.191 2.458 1.00 89.94 128 TYR A O 1
ATOM 990 N N . MET A 1 129 ? 1.773 2.888 2.546 1.00 90.75 129 MET A N 1
ATOM 991 C CA . MET A 1 129 ? 1.347 2.169 3.753 1.00 90.75 129 MET A CA 1
ATOM 992 C C . MET A 1 129 ? 1.330 3.093 4.972 1.00 90.75 129 MET A C 1
ATOM 994 O O . MET A 1 129 ? 0.373 3.063 5.747 1.00 90.75 129 MET A O 1
ATOM 998 N N . ARG A 1 130 ? 2.320 3.986 5.101 1.00 92.38 130 ARG A N 1
ATOM 999 C CA . ARG A 1 130 ? 2.322 5.030 6.134 1.00 92.38 130 ARG A CA 1
ATOM 1000 C C . ARG A 1 130 ? 1.135 5.978 5.974 1.00 92.38 130 ARG A C 1
ATOM 1002 O O . ARG A 1 130 ? 0.421 6.212 6.943 1.00 92.38 130 ARG A O 1
ATOM 1009 N N . ALA A 1 131 ? 0.874 6.478 4.766 1.00 92.56 131 ALA A N 1
ATOM 1010 C CA . ALA A 1 131 ? -0.264 7.361 4.509 1.00 92.56 131 ALA A CA 1
ATOM 1011 C C . ALA A 1 131 ? -1.608 6.688 4.828 1.00 92.56 131 ALA A C 1
ATOM 1013 O O . ALA A 1 131 ? -2.507 7.336 5.369 1.00 92.56 131 ALA A O 1
ATOM 1014 N N . PHE A 1 132 ? -1.747 5.395 4.521 1.00 93.94 132 PHE A N 1
ATOM 1015 C CA . PHE A 1 132 ? -2.917 4.603 4.890 1.00 93.94 132 PHE A CA 1
ATOM 1016 C C . PHE A 1 132 ? -3.062 4.484 6.409 1.00 93.94 132 PHE A C 1
ATOM 1018 O O . PHE A 1 132 ? -4.129 4.793 6.937 1.00 93.94 132 PHE A O 1
ATOM 1025 N N . ALA A 1 133 ? -1.991 4.110 7.113 1.00 94.81 133 ALA A N 1
ATOM 1026 C CA . ALA A 1 133 ? -1.986 4.005 8.568 1.00 94.81 133 ALA A CA 1
ATOM 1027 C C . ALA A 1 133 ? -2.337 5.343 9.237 1.00 94.81 133 ALA A C 1
ATOM 1029 O O . ALA A 1 133 ? -3.188 5.381 10.122 1.00 94.81 133 ALA A O 1
ATOM 1030 N N . GLU A 1 134 ? -1.773 6.460 8.767 1.00 95.19 134 GLU A N 1
ATOM 1031 C CA . GLU A 1 134 ? -2.149 7.786 9.267 1.00 95.19 134 GLU A CA 1
ATOM 1032 C C . GLU A 1 134 ? -3.636 8.089 9.050 1.00 95.19 134 GLU A C 1
ATOM 1034 O O . GLU A 1 134 ? -4.275 8.680 9.919 1.00 95.19 134 GLU A O 1
ATOM 1039 N N . GLY A 1 135 ? -4.212 7.651 7.928 1.00 95.12 135 GLY A N 1
ATOM 1040 C CA . GLY A 1 135 ? -5.650 7.752 7.685 1.00 95.12 135 GLY A CA 1
ATOM 1041 C C . GLY A 1 1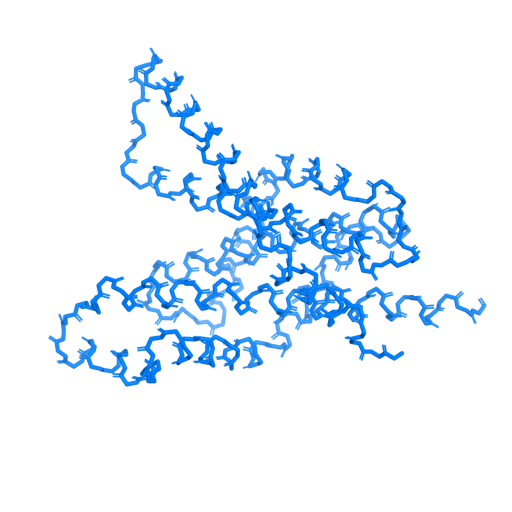35 ? -6.466 6.937 8.687 1.00 95.12 135 GLY A C 1
ATOM 1042 O O . GLY A 1 135 ? -7.437 7.450 9.240 1.00 95.12 135 GLY A O 1
ATOM 1043 N N . VAL A 1 136 ? -6.052 5.696 8.966 1.00 95.06 136 VAL A N 1
ATOM 1044 C CA . VAL A 1 136 ? -6.714 4.825 9.953 1.00 95.06 136 VAL A CA 1
ATOM 1045 C C . VAL A 1 136 ? -6.712 5.492 11.324 1.00 95.06 136 VAL A C 1
ATOM 1047 O O . VAL A 1 136 ? -7.779 5.651 11.915 1.00 95.06 136 VAL A O 1
ATOM 1050 N N . GLY A 1 137 ? -5.551 5.959 11.789 1.00 94.06 137 GLY A N 1
ATOM 1051 C CA . GLY A 1 137 ? -5.435 6.659 13.067 1.00 94.06 137 GLY A CA 1
ATOM 1052 C C . GLY A 1 137 ? -6.268 7.940 13.115 1.00 94.06 137 GLY A C 1
ATOM 1053 O O . GLY A 1 137 ? -7.005 8.161 14.067 1.00 94.06 137 GLY A O 1
ATOM 1054 N N . ALA A 1 138 ? -6.232 8.762 12.064 1.00 93.75 138 ALA A N 1
ATOM 1055 C CA . ALA A 1 138 ? -6.987 10.015 12.027 1.00 93.75 138 ALA A CA 1
ATOM 1056 C C . ALA A 1 138 ? -8.509 9.807 12.089 1.00 93.75 138 ALA A C 1
ATOM 1058 O O . ALA A 1 138 ? -9.217 10.645 12.645 1.00 93.75 138 ALA A O 1
ATOM 1059 N N . ILE A 1 139 ? -9.013 8.717 11.504 1.00 94.31 139 ILE A N 1
ATOM 1060 C CA . ILE A 1 139 ? -10.451 8.441 11.422 1.00 94.31 139 ILE A CA 1
ATOM 1061 C C . ILE A 1 139 ? -10.939 7.673 12.648 1.00 94.31 139 ILE A C 1
ATOM 1063 O O . ILE A 1 139 ? -11.991 7.993 13.198 1.00 94.31 139 ILE A O 1
ATOM 1067 N N . ALA A 1 140 ? -10.212 6.634 13.050 1.00 90.75 140 ALA A N 1
ATOM 1068 C CA . ALA A 1 140 ? -10.673 5.716 14.080 1.00 90.75 140 ALA A CA 1
ATOM 1069 C C . ALA A 1 140 ? -10.181 6.078 15.485 1.00 90.75 140 ALA A C 1
ATOM 1071 O O . ALA A 1 140 ? -10.783 5.648 16.465 1.00 90.75 140 ALA A O 1
ATOM 1072 N N . LEU A 1 141 ? -9.113 6.874 15.586 1.00 89.31 141 LEU A N 1
ATOM 1073 C CA . LEU A 1 141 ? -8.430 7.213 16.835 1.00 89.31 141 LEU A CA 1
ATOM 1074 C C . LEU A 1 141 ? -8.106 8.718 16.884 1.00 89.31 141 LEU A C 1
ATOM 1076 O O . LEU A 1 141 ? -6.937 9.108 16.963 1.00 89.31 141 LEU A O 1
ATOM 1080 N N . PRO A 1 142 ? -9.124 9.597 16.833 1.00 82.75 142 PRO A N 1
ATOM 1081 C CA . PRO A 1 142 ? -8.911 11.036 16.684 1.00 82.75 142 PRO A CA 1
ATOM 1082 C C . PRO A 1 142 ? -8.110 11.667 17.835 1.00 82.75 142 PRO A C 1
ATOM 1084 O O . PRO A 1 142 ? -7.489 12.707 17.626 1.00 82.75 142 PRO A O 1
ATOM 1087 N N . GLU A 1 143 ? -8.089 11.048 19.021 1.00 85.62 143 GLU A N 1
ATOM 1088 C CA . GLU A 1 143 ? -7.309 11.528 20.172 1.00 85.62 143 GLU A CA 1
ATOM 1089 C C . GLU A 1 143 ? -5.810 11.197 20.083 1.00 85.62 143 GLU A C 1
ATOM 1091 O O . GLU A 1 143 ? -4.985 12.007 20.499 1.00 85.62 143 GLU A O 1
ATOM 1096 N N . GLU A 1 144 ? -5.439 10.044 19.514 1.00 83.50 144 GLU A N 1
ATOM 1097 C CA . GLU A 1 144 ? -4.035 9.709 19.219 1.00 83.50 144 GLU A CA 1
ATOM 1098 C C . GLU A 1 144 ? -3.536 10.504 18.004 1.00 83.50 144 GLU A C 1
ATOM 1100 O O . GLU A 1 144 ? -2.396 10.974 17.965 1.00 83.50 144 GLU A O 1
ATOM 1105 N N . GLY A 1 145 ? -4.424 10.695 17.028 1.00 85.44 145 GLY A N 1
ATOM 1106 C CA . GLY A 1 145 ? -4.142 11.384 15.782 1.00 85.44 145 GLY A CA 1
ATOM 1107 C C . GLY A 1 145 ? -3.422 10.498 14.763 1.00 85.44 145 GLY A C 1
ATOM 1108 O O . GLY A 1 145 ? -2.668 9.579 15.085 1.00 85.44 145 GLY A O 1
ATOM 1109 N N . GLY A 1 146 ? -3.638 10.810 13.483 1.00 91.12 146 GLY A N 1
ATOM 1110 C CA . GLY A 1 146 ? -3.084 10.044 12.364 1.00 91.12 146 GLY A CA 1
ATOM 1111 C C . GLY A 1 146 ? -1.563 9.855 12.411 1.00 91.12 146 GLY A C 1
ATOM 1112 O O . GLY A 1 146 ? -1.113 8.713 12.356 1.00 91.12 146 GLY A O 1
ATOM 1113 N N . PRO A 1 147 ? -0.754 10.923 12.560 1.00 92.81 147 PRO A N 1
ATOM 1114 C CA . PRO A 1 147 ? 0.705 10.807 12.529 1.00 92.81 147 PRO A CA 1
ATOM 1115 C C . PRO A 1 147 ? 1.300 9.880 13.597 1.00 92.81 147 PRO A C 1
ATOM 1117 O O . PRO A 1 147 ? 2.250 9.153 13.309 1.00 92.81 147 PRO A O 1
ATOM 1120 N N . ALA A 1 148 ? 0.752 9.876 14.817 1.00 92.88 148 ALA A N 1
ATOM 1121 C CA . ALA A 1 148 ? 1.248 9.027 15.900 1.00 92.88 148 ALA A CA 1
ATOM 1122 C C . ALA A 1 148 ? 0.960 7.544 15.621 1.00 92.88 148 ALA A C 1
ATOM 1124 O O . ALA A 1 148 ? 1.870 6.714 15.695 1.00 92.88 148 ALA A O 1
ATOM 1125 N N . PHE A 1 149 ? -0.262 7.232 15.183 1.00 94.44 149 PHE A N 1
ATOM 1126 C CA . PHE A 1 149 ? -0.629 5.879 14.774 1.00 94.44 149 PHE A CA 1
ATOM 1127 C C . PHE A 1 149 ? 0.191 5.408 13.559 1.00 94.44 149 PHE A C 1
ATOM 1129 O O . PHE A 1 149 ? 0.718 4.297 13.544 1.00 94.44 149 PHE A O 1
ATOM 1136 N N . GLY A 1 150 ? 0.381 6.276 12.560 1.00 93.56 150 GLY A N 1
ATOM 1137 C CA . GLY A 1 150 ? 1.222 5.988 11.396 1.00 93.56 150 GLY A CA 1
ATOM 1138 C C . GLY A 1 150 ? 2.675 5.697 11.774 1.00 93.56 150 GLY A C 1
ATOM 1139 O O . GLY A 1 150 ? 3.273 4.755 11.248 1.00 93.56 150 GLY A O 1
ATOM 1140 N N . ALA A 1 151 ? 3.240 6.446 12.725 1.00 91.75 151 ALA A N 1
ATOM 1141 C CA . ALA A 1 151 ? 4.581 6.194 13.246 1.00 91.75 151 ALA A CA 1
ATOM 1142 C C . ALA A 1 151 ? 4.681 4.841 13.970 1.00 91.75 151 ALA A C 1
ATOM 1144 O O . ALA A 1 151 ? 5.661 4.120 13.768 1.00 91.75 151 ALA A O 1
ATOM 1145 N N . ARG A 1 152 ? 3.661 4.466 14.755 1.00 93.50 152 ARG A N 1
ATOM 1146 C CA . ARG A 1 152 ? 3.575 3.155 15.419 1.00 93.50 152 ARG A CA 1
ATOM 1147 C C . ARG A 1 152 ? 3.556 2.014 14.404 1.00 93.50 152 ARG A C 1
ATOM 1149 O O . ARG A 1 152 ? 4.424 1.146 14.456 1.00 93.50 152 ARG A O 1
ATOM 1156 N N . VAL A 1 153 ? 2.639 2.060 13.436 1.00 94.12 153 VAL A N 1
ATOM 1157 C CA . VAL A 1 153 ? 2.547 1.053 12.365 1.00 94.12 153 VAL A CA 1
ATOM 1158 C C . VAL A 1 153 ? 3.866 0.964 11.595 1.00 94.12 153 VAL A C 1
ATOM 1160 O O . VAL A 1 153 ? 4.378 -0.127 11.365 1.00 94.12 153 VAL A O 1
ATOM 1163 N N . THR A 1 154 ? 4.485 2.100 11.266 1.00 92.00 154 THR A N 1
ATOM 1164 C CA . THR A 1 154 ? 5.791 2.130 10.586 1.00 92.00 154 THR A CA 1
ATOM 1165 C C . THR A 1 154 ? 6.893 1.468 11.420 1.00 92.00 154 THR A C 1
ATOM 1167 O O . THR A 1 154 ? 7.747 0.766 10.875 1.00 92.00 154 THR A O 1
ATOM 1170 N N . ALA A 1 155 ? 6.890 1.656 12.742 1.00 91.56 155 ALA A N 1
ATOM 1171 C CA . ALA A 1 155 ? 7.843 0.999 13.632 1.00 91.56 155 ALA A CA 1
ATOM 1172 C C . ALA A 1 155 ? 7.664 -0.531 13.640 1.00 91.56 155 ALA A C 1
ATOM 1174 O O . ALA A 1 155 ? 8.663 -1.249 13.561 1.00 91.56 155 ALA A O 1
ATOM 1175 N N . LEU A 1 156 ? 6.421 -1.024 13.656 1.00 92.38 156 LEU A N 1
ATOM 1176 C CA . LEU A 1 156 ? 6.107 -2.456 13.548 1.00 92.38 156 LEU A CA 1
ATOM 1177 C C . LEU A 1 156 ? 6.555 -3.032 12.197 1.00 92.38 156 LEU A C 1
ATOM 1179 O O . LEU A 1 156 ? 7.273 -4.029 12.151 1.00 92.38 156 LEU 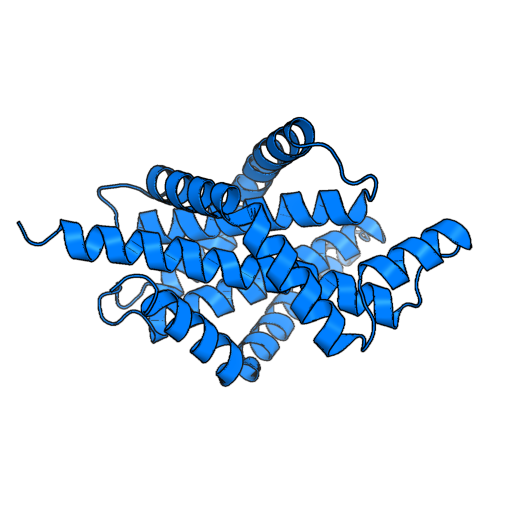A O 1
ATOM 1183 N N . LEU A 1 157 ? 6.253 -2.342 11.093 1.00 89.69 157 LEU A N 1
ATOM 1184 C CA . LEU A 1 157 ? 6.689 -2.738 9.748 1.00 89.69 157 LEU A CA 1
ATOM 1185 C C . LEU A 1 157 ? 8.215 -2.889 9.646 1.00 89.69 157 LEU A C 1
ATOM 1187 O O . LEU A 1 157 ? 8.718 -3.802 8.985 1.00 89.69 157 LEU A O 1
ATOM 1191 N N . ARG A 1 158 ? 8.968 -2.006 10.315 1.00 87.31 158 ARG A N 1
ATOM 1192 C CA . ARG A 1 158 ? 10.438 -2.062 10.363 1.00 87.31 158 ARG A CA 1
ATOM 1193 C C . ARG A 1 158 ? 10.945 -3.184 11.267 1.00 87.31 158 ARG A C 1
ATOM 1195 O O . ARG A 1 158 ? 11.886 -3.878 10.879 1.00 87.31 158 ARG A O 1
ATOM 1202 N N . ARG A 1 159 ? 10.315 -3.395 12.430 1.00 89.06 159 ARG A N 1
ATOM 1203 C CA . ARG A 1 159 ? 10.594 -4.529 13.332 1.00 89.06 159 ARG A CA 1
ATOM 1204 C C . ARG A 1 159 ? 10.471 -5.859 12.583 1.00 89.06 159 ARG A C 1
ATOM 1206 O O . ARG A 1 159 ? 11.345 -6.717 12.700 1.00 89.06 159 ARG A O 1
ATOM 1213 N N . ASP A 1 160 ? 9.459 -5.972 11.727 1.00 87.81 160 ASP A N 1
ATOM 1214 C CA . ASP A 1 160 ? 9.083 -7.225 11.070 1.00 87.81 160 ASP A CA 1
ATOM 1215 C C . ASP A 1 160 ? 9.664 -7.367 9.648 1.00 87.81 160 ASP A C 1
ATOM 1217 O O . ASP A 1 160 ? 9.254 -8.224 8.861 1.00 87.81 160 ASP A O 1
ATOM 1221 N N . ALA A 1 161 ? 10.709 -6.598 9.310 1.00 86.06 161 ALA A N 1
ATOM 1222 C CA . ALA A 1 161 ? 11.369 -6.654 8.001 1.00 86.06 161 ALA A CA 1
ATOM 1223 C C . ALA A 1 161 ? 11.887 -8.062 7.633 1.00 86.06 161 ALA A C 1
ATOM 1225 O O . ALA A 1 161 ? 11.906 -8.440 6.458 1.00 86.06 161 ALA A O 1
ATOM 1226 N N . GLY A 1 162 ? 12.302 -8.856 8.628 1.00 89.62 162 GLY A N 1
ATOM 1227 C CA . GLY A 1 162 ? 12.678 -10.259 8.432 1.00 89.62 162 GLY A CA 1
ATOM 1228 C C . GLY A 1 162 ? 11.495 -11.130 8.001 1.00 89.62 162 GLY A C 1
ATOM 1229 O O . GLY A 1 162 ? 11.623 -11.909 7.054 1.00 89.62 162 GLY A O 1
ATOM 1230 N N . ARG A 1 163 ? 10.333 -10.941 8.639 1.00 92.06 163 ARG A N 1
ATOM 1231 C CA . ARG A 1 163 ? 9.086 -11.633 8.300 1.00 92.06 163 ARG A CA 1
ATOM 1232 C C . ARG A 1 163 ? 8.593 -11.233 6.911 1.00 92.06 163 ARG A C 1
ATOM 1234 O O . ARG A 1 163 ? 8.254 -12.112 6.124 1.00 92.06 163 ARG A O 1
ATOM 1241 N N . ARG A 1 164 ? 8.666 -9.943 6.562 1.00 92.31 164 ARG A N 1
ATOM 1242 C CA . ARG A 1 164 ? 8.346 -9.449 5.211 1.00 92.31 164 ARG A CA 1
ATOM 1243 C C . ARG A 1 164 ? 9.144 -10.190 4.133 1.00 92.31 164 ARG A C 1
ATOM 1245 O O . ARG A 1 164 ? 8.559 -10.751 3.213 1.00 92.31 164 ARG A O 1
ATOM 1252 N N . ARG A 1 165 ? 10.474 -10.259 4.279 1.00 90.94 165 ARG A N 1
ATOM 1253 C CA . ARG A 1 165 ? 11.352 -10.978 3.331 1.00 90.94 165 ARG A CA 1
ATOM 1254 C C . ARG A 1 165 ? 11.060 -12.476 3.264 1.00 90.94 165 ARG A C 1
ATOM 1256 O O . ARG A 1 165 ? 11.304 -13.108 2.241 1.00 90.94 165 ARG A O 1
ATOM 1263 N N . GLN A 1 166 ? 10.587 -13.077 4.353 1.00 94.88 166 GLN A N 1
ATOM 1264 C CA . GLN A 1 166 ? 10.157 -14.471 4.335 1.00 94.88 166 GLN A CA 1
ATOM 1265 C C . GLN A 1 166 ? 8.891 -14.648 3.485 1.00 94.88 166 GLN A C 1
ATOM 1267 O O . GLN A 1 166 ? 8.901 -15.481 2.584 1.00 94.88 166 GLN A O 1
ATOM 1272 N N . ILE A 1 167 ? 7.857 -13.833 3.715 1.00 95.44 167 ILE A N 1
ATOM 1273 C CA . ILE A 1 167 ? 6.596 -13.873 2.953 1.00 95.44 167 ILE A CA 1
ATOM 1274 C C . ILE A 1 167 ? 6.854 -13.633 1.462 1.00 95.44 167 ILE A C 1
ATOM 1276 O O . ILE A 1 167 ? 6.310 -14.334 0.616 1.00 95.44 167 ILE A O 1
ATOM 1280 N N . GLU A 1 168 ? 7.721 -12.672 1.141 1.00 94.56 168 GLU A N 1
ATOM 1281 C CA . GLU A 1 168 ? 8.144 -12.378 -0.230 1.00 94.56 168 GLU A CA 1
ATOM 1282 C C . GLU A 1 168 ? 8.745 -13.615 -0.920 1.00 94.56 168 GLU A C 1
ATOM 1284 O O . GLU A 1 168 ? 8.350 -13.972 -2.030 1.00 94.56 168 GLU A O 1
ATOM 1289 N N . ARG A 1 169 ? 9.651 -14.332 -0.246 1.00 95.19 169 ARG A N 1
ATOM 1290 C CA . ARG A 1 169 ? 10.256 -15.561 -0.786 1.00 95.19 169 ARG A CA 1
ATOM 1291 C C . ARG A 1 169 ? 9.257 -16.703 -0.930 1.00 95.19 169 ARG A C 1
ATOM 1293 O O . ARG A 1 169 ? 9.264 -17.374 -1.959 1.00 95.19 169 ARG A O 1
ATOM 1300 N N . GLU A 1 170 ? 8.400 -16.905 0.067 1.00 96.38 170 GLU A N 1
ATOM 1301 C CA . GLU A 1 170 ? 7.359 -17.940 0.051 1.00 96.38 170 GLU A CA 1
ATOM 1302 C C . GLU A 1 170 ? 6.364 -17.708 -1.098 1.00 96.38 170 GLU A C 1
ATOM 1304 O O . GLU A 1 170 ? 6.076 -18.630 -1.864 1.00 96.38 170 GLU A O 1
ATOM 1309 N N . ALA A 1 171 ? 5.903 -16.467 -1.277 1.00 95.50 171 ALA A N 1
ATOM 1310 C CA . ALA A 1 171 ? 4.996 -16.092 -2.359 1.00 95.50 171 ALA A CA 1
ATOM 1311 C C . ALA A 1 171 ? 5.651 -16.248 -3.735 1.00 95.50 171 ALA A C 1
ATOM 1313 O O . ALA A 1 171 ? 5.062 -16.845 -4.639 1.00 95.50 171 ALA A O 1
ATOM 1314 N N . PHE A 1 172 ? 6.895 -15.779 -3.888 1.00 96.00 172 PHE A N 1
ATOM 1315 C CA . PHE A 1 172 ? 7.633 -15.958 -5.134 1.00 96.00 172 PHE A CA 1
ATOM 1316 C C . PHE A 1 172 ? 7.776 -17.437 -5.491 1.00 96.00 172 PHE A C 1
ATOM 1318 O O . PHE A 1 172 ? 7.464 -17.827 -6.613 1.00 96.00 172 PHE A O 1
ATOM 1325 N N . GLN A 1 173 ? 8.202 -18.269 -4.539 1.00 96.31 173 GLN A N 1
ATOM 1326 C CA . GLN A 1 173 ? 8.381 -19.696 -4.778 1.00 96.31 173 GLN A CA 1
ATOM 1327 C C . GLN A 1 173 ? 7.067 -20.376 -5.175 1.00 96.31 173 GLN A C 1
ATOM 1329 O O . GLN A 1 173 ? 7.061 -21.197 -6.093 1.00 96.31 173 GLN A O 1
ATOM 1334 N N . ALA A 1 174 ? 5.954 -20.010 -4.533 1.00 95.50 174 ALA A N 1
ATOM 1335 C CA . ALA A 1 174 ? 4.637 -20.546 -4.857 1.00 95.50 174 ALA A CA 1
ATOM 1336 C C . ALA A 1 174 ? 4.181 -20.199 -6.287 1.00 95.50 174 ALA A C 1
ATOM 1338 O O . ALA A 1 174 ? 3.515 -21.012 -6.926 1.00 95.50 174 ALA A O 1
ATOM 1339 N N . TRP A 1 175 ? 4.530 -19.016 -6.801 1.00 94.75 175 TRP A N 1
ATOM 1340 C CA . TRP A 1 175 ? 4.072 -18.549 -8.117 1.00 94.75 175 TRP A CA 1
ATOM 1341 C C . TRP A 1 175 ? 5.038 -18.849 -9.260 1.00 94.75 175 TRP A C 1
ATOM 1343 O O . TRP A 1 175 ? 4.597 -19.135 -10.371 1.00 94.75 175 TRP A O 1
ATOM 1353 N N . ALA A 1 176 ? 6.343 -18.783 -9.005 1.00 93.25 176 ALA A N 1
ATOM 1354 C CA . ALA A 1 176 ? 7.379 -19.027 -10.003 1.00 93.25 176 ALA A CA 1
ATOM 1355 C C . ALA A 1 176 ? 7.789 -20.507 -10.090 1.00 93.25 176 ALA A C 1
ATOM 1357 O O . ALA A 1 176 ? 8.365 -20.922 -11.091 1.00 93.25 176 ALA A O 1
ATOM 1358 N N . GLY A 1 177 ? 7.521 -21.308 -9.050 1.00 92.38 177 GLY A N 1
ATOM 1359 C CA . GLY A 1 177 ? 7.949 -22.710 -8.978 1.00 92.38 177 GLY A CA 1
ATOM 1360 C C . GLY A 1 177 ? 9.458 -22.896 -8.758 1.00 92.38 177 GLY A C 1
ATOM 1361 O O . GLY A 1 177 ? 9.962 -24.013 -8.858 1.00 92.38 177 GLY A O 1
ATOM 1362 N N . SER A 1 178 ? 10.185 -21.820 -8.448 1.00 92.06 178 SER A N 1
ATOM 1363 C CA . SER A 1 178 ? 11.639 -21.790 -8.251 1.00 92.06 178 SER A CA 1
ATOM 1364 C C . SER A 1 178 ? 12.013 -20.945 -7.033 1.00 92.06 178 SER A C 1
ATOM 1366 O O . SER A 1 178 ? 11.255 -20.058 -6.644 1.00 92.06 178 SER A O 1
ATOM 1368 N N . SER A 1 179 ? 13.193 -21.167 -6.443 1.00 93.81 179 SER A N 1
ATOM 1369 C CA . SER A 1 179 ? 13.679 -20.303 -5.358 1.00 93.81 179 SER A CA 1
ATOM 1370 C C . SER A 1 179 ? 14.069 -18.917 -5.876 1.00 93.81 179 SER A C 1
ATOM 1372 O O . SER A 1 179 ? 14.632 -18.778 -6.964 1.00 93.81 179 SER A O 1
ATOM 1374 N N . MET A 1 180 ? 13.789 -17.886 -5.075 1.00 91.88 180 MET A N 1
ATOM 1375 C CA . MET A 1 180 ? 14.141 -16.503 -5.404 1.00 91.88 180 MET A CA 1
ATOM 1376 C C . MET A 1 180 ? 15.659 -16.335 -5.507 1.00 91.88 180 MET A C 1
ATOM 1378 O O . MET A 1 180 ? 16.158 -15.780 -6.482 1.00 91.88 180 MET A O 1
ATOM 1382 N N . GLU A 1 181 ? 16.404 -16.872 -4.539 1.00 90.06 181 GLU A N 1
ATOM 1383 C CA . GLU A 1 181 ? 17.863 -16.788 -4.504 1.00 90.06 181 GLU A CA 1
ATOM 1384 C C . GLU A 1 181 ? 18.506 -17.464 -5.721 1.00 90.06 181 GLU A C 1
ATOM 1386 O O . GLU A 1 181 ? 19.442 -16.918 -6.299 1.00 90.06 181 GLU A O 1
ATOM 1391 N N . GLY A 1 182 ? 17.983 -18.619 -6.150 1.00 89.94 182 GLY A N 1
ATOM 1392 C CA . GLY A 1 182 ? 18.505 -19.338 -7.314 1.00 89.94 182 GLY A CA 1
ATOM 1393 C C . GLY A 1 182 ? 18.310 -18.560 -8.615 1.00 89.94 182 GLY A C 1
ATOM 1394 O O . GLY A 1 182 ? 19.226 -18.473 -9.429 1.00 89.94 182 GLY A O 1
ATOM 1395 N N . VAL A 1 183 ? 17.139 -17.943 -8.780 1.00 89.50 183 VAL A N 1
ATOM 1396 C CA . VAL A 1 183 ? 16.816 -17.100 -9.938 1.00 89.50 183 VAL A CA 1
ATOM 1397 C C . VAL A 1 183 ? 17.706 -15.860 -10.001 1.00 89.50 183 VAL A C 1
ATOM 1399 O O . VAL A 1 183 ? 18.250 -15.545 -11.060 1.00 89.50 183 VAL A O 1
ATOM 1402 N N . LEU A 1 184 ? 17.860 -15.152 -8.879 1.00 86.94 184 LEU A N 1
ATOM 1403 C CA . LEU A 1 184 ? 18.668 -13.934 -8.827 1.00 86.94 184 LEU A CA 1
ATOM 1404 C C . LEU A 1 184 ? 20.155 -14.241 -9.037 1.00 86.94 184 LEU A C 1
ATOM 1406 O O . LEU A 1 184 ? 20.832 -13.516 -9.766 1.00 86.94 184 LEU A O 1
ATOM 1410 N N . GLU A 1 185 ? 20.652 -15.342 -8.470 1.00 87.88 185 GLU A N 1
ATOM 1411 C CA . GLU A 1 185 ? 22.031 -15.778 -8.692 1.00 87.88 185 GLU A CA 1
ATOM 1412 C C . GLU A 1 185 ? 22.262 -16.181 -10.152 1.00 87.88 185 GLU A C 1
ATOM 1414 O O . GLU A 1 185 ? 23.254 -15.776 -10.753 1.00 87.88 185 GLU A O 1
ATOM 1419 N N . GLN A 1 186 ? 21.326 -16.901 -10.777 1.00 88.44 186 GLN A N 1
ATOM 1420 C CA . GLN A 1 186 ? 21.430 -17.242 -12.195 1.00 88.44 186 GLN A CA 1
ATOM 1421 C C . GLN A 1 186 ? 21.461 -15.990 -13.081 1.00 88.44 186 GLN A C 1
ATOM 1423 O O . GLN A 1 186 ? 22.294 -15.906 -13.987 1.00 88.44 186 GLN A O 1
ATOM 1428 N N . ALA A 1 187 ? 20.591 -15.010 -12.824 1.00 86.56 187 ALA A N 1
ATOM 1429 C CA . ALA A 1 187 ? 20.579 -13.742 -13.553 1.00 86.56 187 ALA A CA 1
ATOM 1430 C C . ALA A 1 187 ? 21.911 -12.988 -13.394 1.00 86.56 187 ALA A C 1
ATOM 1432 O O . ALA A 1 187 ? 22.483 -12.500 -14.370 1.00 86.56 187 ALA A O 1
ATOM 1433 N N . ARG A 1 188 ? 22.462 -12.975 -12.174 1.00 86.31 188 ARG A N 1
ATOM 1434 C CA . ARG A 1 188 ? 23.764 -12.373 -11.875 1.00 86.31 188 ARG A CA 1
ATOM 1435 C C . ARG A 1 188 ? 24.908 -13.068 -12.615 1.00 86.31 188 ARG A C 1
ATOM 1437 O O . ARG A 1 188 ? 25.705 -12.392 -13.260 1.00 86.31 188 ARG A O 1
ATOM 1444 N N . VAL A 1 189 ? 24.994 -14.396 -12.533 1.00 90.56 189 VAL A N 1
ATOM 1445 C CA . VAL A 1 189 ? 26.068 -15.195 -13.153 1.00 90.56 189 VAL A CA 1
ATOM 1446 C C . VAL A 1 189 ? 26.012 -15.120 -14.676 1.00 90.56 189 VAL A C 1
ATOM 1448 O O . VAL A 1 189 ? 27.048 -15.022 -15.330 1.00 90.56 189 VAL A O 1
ATOM 1451 N N . SER A 1 190 ? 24.810 -15.149 -15.250 1.00 89.94 190 SER A N 1
ATOM 1452 C CA . SER A 1 190 ? 24.617 -15.070 -16.701 1.00 89.94 190 SER A CA 1
ATOM 1453 C C . SER A 1 190 ? 24.707 -13.648 -17.261 1.00 89.94 190 SER A C 1
ATOM 1455 O O . SER A 1 190 ? 24.726 -13.490 -18.481 1.00 89.94 190 SER A O 1
ATOM 1457 N N . ALA A 1 191 ? 24.754 -12.625 -16.396 1.00 86.25 191 ALA A N 1
ATOM 1458 C CA . ALA A 1 191 ? 24.629 -11.214 -16.763 1.00 86.25 191 ALA A CA 1
ATOM 1459 C C . ALA A 1 191 ? 23.416 -10.934 -17.678 1.00 86.25 191 ALA A C 1
ATOM 1461 O O . ALA A 1 191 ? 23.442 -10.017 -18.502 1.00 86.25 191 ALA A O 1
ATOM 1462 N N . ALA A 1 192 ? 22.357 -11.735 -17.539 1.00 85.25 192 ALA A N 1
ATOM 1463 C CA . ALA A 1 192 ? 21.131 -11.633 -18.312 1.00 85.25 192 ALA A CA 1
ATOM 1464 C C . ALA A 1 192 ? 19.954 -11.339 -17.373 1.00 85.25 192 ALA A C 1
ATOM 1466 O O . ALA A 1 192 ? 19.875 -11.917 -16.285 1.00 85.25 192 ALA A O 1
ATOM 1467 N N . PRO A 1 193 ? 19.025 -10.449 -17.766 1.00 81.69 193 PRO A N 1
ATOM 1468 C CA . PRO A 1 193 ? 17.843 -10.191 -16.960 1.00 81.69 193 PRO A CA 1
ATOM 1469 C C . PRO A 1 193 ? 16.979 -11.460 -16.854 1.00 81.69 193 PRO A C 1
ATOM 1471 O O . PRO A 1 193 ? 16.927 -12.240 -17.812 1.00 81.69 193 PRO A O 1
ATOM 1474 N N . PRO A 1 194 ? 16.268 -11.662 -15.728 1.00 85.19 194 PRO A N 1
ATOM 1475 C CA . PRO A 1 194 ? 15.313 -12.755 -15.606 1.00 85.19 194 PRO A CA 1
ATOM 1476 C C . PRO A 1 194 ? 14.239 -12.698 -16.697 1.00 85.19 194 PRO A C 1
ATOM 1478 O O . PRO A 1 194 ? 13.906 -11.630 -17.218 1.00 85.19 194 PRO A O 1
ATOM 1481 N N . GLU A 1 195 ? 13.642 -13.850 -17.004 1.00 87.69 195 GLU A N 1
ATOM 1482 C CA . GLU A 1 195 ? 12.522 -13.910 -17.941 1.00 87.69 195 GLU A CA 1
ATOM 1483 C C . GLU A 1 195 ? 11.360 -13.001 -17.491 1.00 87.69 195 GLU A C 1
ATOM 1485 O O . GLU A 1 195 ? 11.100 -12.874 -16.290 1.00 87.69 195 GLU A O 1
ATOM 1490 N N . PRO A 1 196 ? 10.574 -12.418 -18.417 1.00 86.94 196 PRO A N 1
ATOM 1491 C CA . PRO A 1 196 ? 9.487 -11.503 -18.056 1.00 86.94 196 PRO A CA 1
ATOM 1492 C C . PRO A 1 196 ? 8.460 -12.086 -17.072 1.00 86.94 196 PRO A C 1
ATOM 1494 O O . PRO A 1 196 ? 7.901 -11.360 -16.253 1.00 86.94 196 PRO A O 1
ATOM 1497 N N . GLY A 1 197 ? 8.195 -13.398 -17.134 1.00 88.94 197 GLY A N 1
ATOM 1498 C CA . GLY A 1 197 ? 7.313 -14.079 -16.180 1.00 88.94 197 GLY A CA 1
ATOM 1499 C C . GLY A 1 197 ? 7.860 -14.071 -14.752 1.00 88.94 197 GLY A C 1
ATOM 1500 O O . GLY A 1 197 ? 7.110 -13.830 -13.810 1.00 88.94 197 GLY A O 1
ATOM 1501 N N . ILE A 1 198 ? 9.172 -14.247 -14.615 1.00 91.00 198 ILE A N 1
ATOM 1502 C CA . ILE A 1 198 ? 9.885 -14.227 -13.340 1.00 91.00 198 ILE A CA 1
ATOM 1503 C C . ILE A 1 198 ? 9.930 -12.816 -12.756 1.00 91.00 198 ILE A C 1
ATOM 1505 O O . ILE A 1 198 ? 9.660 -12.646 -11.571 1.00 91.00 198 ILE A O 1
ATOM 1509 N N . VAL A 1 199 ? 10.191 -11.798 -13.583 1.00 86.62 199 VAL A N 1
ATOM 1510 C CA . VAL A 1 199 ? 10.146 -10.393 -13.143 1.00 86.62 199 VAL A CA 1
ATOM 1511 C C . VAL A 1 199 ? 8.771 -10.058 -12.563 1.00 86.62 199 VAL A C 1
ATOM 1513 O O . VAL A 1 199 ? 8.685 -9.519 -11.464 1.00 86.62 199 VAL A O 1
ATOM 1516 N N . ARG A 1 200 ? 7.686 -10.463 -13.238 1.00 86.94 200 ARG A N 1
ATOM 1517 C CA . ARG A 1 200 ? 6.321 -10.261 -12.722 1.00 86.94 200 ARG A CA 1
ATOM 1518 C C . ARG A 1 200 ? 6.077 -10.976 -11.394 1.00 86.94 200 ARG A C 1
ATOM 1520 O O . ARG A 1 200 ? 5.420 -10.413 -10.525 1.00 86.94 200 ARG A O 1
ATOM 1527 N N . ALA A 1 201 ? 6.593 -12.195 -11.229 1.00 90.69 201 ALA A N 1
ATOM 1528 C CA . ALA A 1 201 ? 6.470 -12.929 -9.973 1.00 90.69 201 ALA A CA 1
ATOM 1529 C C . ALA A 1 201 ? 7.240 -12.245 -8.830 1.00 90.69 201 ALA A C 1
ATOM 1531 O O . ALA A 1 201 ? 6.707 -12.152 -7.727 1.00 90.69 201 ALA A O 1
ATOM 1532 N N . LEU A 1 202 ? 8.447 -11.720 -9.090 1.00 89.31 202 LEU A N 1
ATOM 1533 C CA . LEU A 1 202 ? 9.219 -10.933 -8.117 1.00 89.31 202 LEU A CA 1
ATOM 1534 C C . LEU A 1 202 ? 8.454 -9.675 -7.690 1.00 89.31 202 LEU A C 1
ATOM 1536 O O . LEU A 1 202 ? 8.288 -9.424 -6.500 1.00 89.31 202 LEU A O 1
ATOM 1540 N N . GLU A 1 203 ? 7.942 -8.907 -8.655 1.00 86.12 203 GLU A N 1
ATOM 1541 C CA . GLU A 1 203 ? 7.191 -7.679 -8.374 1.00 86.12 203 GLU A CA 1
ATOM 1542 C C . GLU A 1 203 ? 5.917 -7.955 -7.571 1.00 86.12 203 GLU A C 1
ATOM 1544 O O . GLU A 1 203 ? 5.653 -7.279 -6.573 1.00 86.12 203 GLU A O 1
ATOM 1549 N N . ALA A 1 204 ? 5.147 -8.970 -7.971 1.00 88.38 204 ALA A N 1
ATOM 1550 C CA . ALA A 1 204 ? 3.944 -9.368 -7.255 1.00 88.38 204 ALA A CA 1
ATOM 1551 C C . ALA A 1 204 ? 4.270 -9.813 -5.822 1.00 88.38 204 ALA A C 1
ATOM 1553 O O . ALA A 1 204 ? 3.549 -9.451 -4.893 1.00 88.38 204 ALA A O 1
ATOM 1554 N N . ALA A 1 205 ? 5.351 -10.580 -5.632 1.00 91.88 205 ALA A N 1
ATOM 1555 C CA . ALA A 1 205 ? 5.729 -11.105 -4.322 1.00 91.88 205 ALA A CA 1
ATOM 1556 C C . ALA A 1 205 ? 6.185 -9.984 -3.382 1.00 91.88 205 ALA A C 1
ATOM 1558 O O . ALA A 1 205 ? 5.811 -9.969 -2.206 1.00 91.88 205 ALA A O 1
ATOM 1559 N N . GLY A 1 206 ? 6.908 -8.999 -3.921 1.00 89.12 206 GLY A N 1
ATOM 1560 C CA . GLY A 1 206 ? 7.277 -7.785 -3.203 1.00 89.12 206 GLY A CA 1
ATOM 1561 C C . GLY A 1 206 ? 6.048 -7.037 -2.687 1.00 89.12 206 GLY A C 1
ATOM 1562 O O . GLY A 1 206 ? 5.949 -6.785 -1.486 1.00 89.12 206 GLY A O 1
ATOM 1563 N N . VAL A 1 207 ? 5.070 -6.750 -3.555 1.00 87.69 207 VAL A N 1
ATOM 1564 C CA . VAL A 1 207 ? 3.816 -6.071 -3.165 1.00 87.69 207 VAL A CA 1
ATOM 1565 C C . VAL A 1 207 ? 3.024 -6.893 -2.144 1.00 87.69 207 VAL A C 1
ATOM 1567 O O . VAL A 1 207 ? 2.577 -6.357 -1.132 1.00 87.69 207 VAL A O 1
ATOM 1570 N N . TRP A 1 208 ? 2.891 -8.200 -2.374 1.00 91.06 208 TRP A N 1
ATOM 1571 C CA . TRP A 1 208 ? 2.168 -9.111 -1.486 1.00 91.06 208 TRP A CA 1
ATOM 1572 C C . TRP A 1 208 ? 2.745 -9.140 -0.073 1.00 91.06 208 TRP A C 1
ATOM 1574 O O . TRP A 1 208 ? 2.001 -9.085 0.907 1.00 91.06 208 TRP A O 1
ATOM 1584 N N . SER A 1 209 ? 4.075 -9.155 0.041 1.00 92.38 209 SER A N 1
ATOM 1585 C CA . SER A 1 209 ? 4.740 -9.126 1.341 1.00 92.38 209 SER A CA 1
ATOM 1586 C C . SER A 1 209 ? 4.392 -7.876 2.149 1.00 92.38 209 SER A C 1
ATOM 1588 O O . SER A 1 209 ? 4.160 -7.986 3.349 1.00 92.38 209 SER A O 1
ATOM 1590 N N . TRP A 1 210 ? 4.301 -6.711 1.496 1.00 90.06 210 TRP A N 1
ATOM 1591 C CA . TRP A 1 210 ? 3.942 -5.439 2.127 1.00 90.06 210 TRP A CA 1
ATOM 1592 C C . TRP A 1 210 ? 2.494 -5.402 2.599 1.00 90.06 210 TRP A C 1
ATOM 1594 O O . TRP A 1 210 ? 2.230 -4.890 3.684 1.00 90.06 210 TRP A O 1
ATOM 1604 N N . ILE A 1 211 ? 1.573 -5.960 1.810 1.00 89.25 211 ILE A N 1
ATOM 1605 C CA . ILE A 1 211 ? 0.160 -6.083 2.185 1.00 89.25 211 ILE A CA 1
ATOM 1606 C C . ILE A 1 211 ? 0.035 -6.891 3.476 1.00 89.25 211 ILE A C 1
ATOM 1608 O O . ILE A 1 211 ? -0.553 -6.403 4.435 1.00 89.25 211 ILE A O 1
ATOM 1612 N N . HIS A 1 212 ? 0.658 -8.071 3.527 1.00 92.75 212 HIS A N 1
ATOM 1613 C CA . HIS A 1 212 ? 0.625 -8.924 4.713 1.00 92.75 212 HIS A CA 1
ATOM 1614 C C . HIS A 1 212 ? 1.115 -8.208 5.968 1.00 92.75 212 HIS A C 1
ATOM 1616 O O . HIS A 1 212 ? 0.377 -8.111 6.942 1.00 92.75 212 HIS A O 1
ATOM 1622 N N . VAL A 1 213 ? 2.338 -7.666 5.937 1.00 92.25 213 VAL A N 1
ATOM 1623 C CA . VAL A 1 213 ? 2.901 -7.043 7.143 1.00 92.25 213 VAL A CA 1
ATOM 1624 C C . VAL A 1 213 ? 2.164 -5.763 7.538 1.00 92.25 213 VAL A C 1
ATOM 1626 O O . VAL A 1 213 ? 2.204 -5.369 8.697 1.00 92.25 213 VAL A O 1
ATOM 1629 N N . THR A 1 214 ? 1.459 -5.124 6.602 1.00 92.00 214 THR A N 1
ATOM 1630 C CA . THR A 1 214 ? 0.603 -3.970 6.897 1.00 92.00 214 THR A CA 1
ATOM 1631 C C . THR A 1 214 ? -0.697 -4.399 7.566 1.00 92.00 214 THR A C 1
ATOM 1633 O O . THR A 1 214 ? -1.103 -3.753 8.527 1.00 92.00 214 THR A O 1
ATOM 1636 N N . CYS A 1 215 ? -1.328 -5.488 7.118 1.00 93.31 215 CYS A N 1
ATOM 1637 C CA . CYS A 1 215 ? -2.458 -6.084 7.833 1.00 93.31 215 CYS A CA 1
ATOM 1638 C C . CYS A 1 215 ? -2.056 -6.482 9.257 1.00 93.31 215 CYS A C 1
ATOM 1640 O O . CYS A 1 215 ? -2.770 -6.128 10.192 1.00 93.31 215 CYS A O 1
ATOM 1642 N N . ASP A 1 216 ? -0.897 -7.129 9.421 1.00 93.88 216 ASP A N 1
ATOM 1643 C CA . ASP A 1 216 ? -0.356 -7.504 10.733 1.00 93.88 216 ASP A CA 1
ATOM 1644 C C . ASP A 1 216 ? -0.152 -6.265 11.620 1.00 93.88 216 ASP A C 1
ATOM 1646 O O . ASP A 1 216 ? -0.715 -6.182 12.709 1.00 93.88 216 ASP A O 1
ATOM 1650 N N . ALA A 1 217 ? 0.576 -5.256 11.131 1.00 94.25 217 ALA A N 1
ATOM 1651 C CA . ALA A 1 217 ? 0.911 -4.065 11.910 1.00 94.25 217 ALA A CA 1
ATOM 1652 C C . ALA A 1 217 ? -0.308 -3.190 12.253 1.00 94.25 217 ALA A C 1
ATOM 1654 O O . ALA A 1 217 ? -0.385 -2.642 13.356 1.00 94.25 217 ALA A O 1
ATOM 1655 N N . VAL A 1 218 ? -1.262 -3.038 11.327 1.00 93.81 218 VAL A N 1
ATOM 1656 C CA . VAL A 1 218 ? -2.518 -2.311 11.582 1.00 93.81 218 VAL A CA 1
ATOM 1657 C C . VAL A 1 218 ? -3.392 -3.093 12.558 1.00 93.81 218 VAL A C 1
ATOM 1659 O O . VAL A 1 218 ? -3.923 -2.490 13.488 1.00 93.81 218 VAL A O 1
ATOM 1662 N N . GLY A 1 219 ? -3.510 -4.412 12.379 1.00 93.25 219 GLY A N 1
ATOM 1663 C CA . GLY A 1 219 ? -4.249 -5.292 13.282 1.00 93.25 219 GLY A CA 1
ATOM 1664 C C . GLY A 1 219 ? -3.716 -5.222 14.711 1.00 93.25 219 GLY A C 1
ATOM 1665 O O . GLY A 1 219 ? -4.467 -4.860 15.612 1.00 93.25 219 GLY A O 1
ATOM 1666 N N . GLU A 1 220 ? -2.409 -5.448 14.890 1.00 92.81 220 GLU A N 1
ATOM 1667 C CA . GLU A 1 220 ? -1.717 -5.362 16.186 1.00 92.81 220 GLU A CA 1
ATOM 1668 C C . GLU A 1 220 ? -1.942 -3.988 16.835 1.00 92.81 220 GLU A C 1
ATOM 1670 O O . GLU A 1 220 ? -2.365 -3.903 17.986 1.00 92.81 220 GLU A O 1
ATOM 1675 N N . SER A 1 221 ? -1.762 -2.901 16.074 1.00 92.12 221 SER A N 1
ATOM 1676 C CA . SER A 1 221 ? -1.926 -1.540 16.603 1.00 92.12 221 SER A CA 1
ATOM 1677 C C . SER A 1 221 ? -3.356 -1.238 17.064 1.00 92.12 221 SER A C 1
ATOM 1679 O O . SER A 1 221 ? -3.541 -0.538 18.058 1.00 92.12 221 SER A O 1
ATOM 1681 N N . LEU A 1 222 ? -4.377 -1.727 16.352 1.00 90.81 222 LEU A N 1
ATOM 1682 C CA . LEU A 1 222 ? -5.782 -1.508 16.718 1.00 90.81 222 LEU A CA 1
ATOM 1683 C C . LEU A 1 222 ? -6.215 -2.383 17.902 1.00 90.81 222 LEU A C 1
ATOM 1685 O O . LEU A 1 222 ? -6.961 -1.921 18.767 1.00 90.81 222 LEU A O 1
ATOM 1689 N N . GLU A 1 223 ? -5.739 -3.625 17.962 1.00 88.69 223 GLU A N 1
ATOM 1690 C CA . GLU A 1 223 ? -6.036 -4.561 19.050 1.00 88.69 223 GLU A CA 1
ATOM 1691 C C . GLU A 1 223 ? -5.405 -4.112 20.374 1.00 88.69 223 GLU A C 1
ATOM 1693 O O . GLU A 1 223 ? -6.089 -4.110 21.397 1.00 88.69 223 GLU A O 1
ATOM 1698 N N . GLU A 1 224 ? -4.154 -3.637 20.360 1.00 85.00 224 GLU A N 1
ATOM 1699 C CA . GLU A 1 224 ? -3.492 -3.074 21.549 1.00 85.00 224 GLU A CA 1
ATOM 1700 C C . GLU A 1 224 ? -4.296 -1.927 22.177 1.00 85.00 224 GLU A C 1
ATOM 1702 O O . GLU A 1 224 ? -4.380 -1.797 23.401 1.00 85.00 224 GLU A O 1
ATOM 1707 N N . ILE A 1 225 ? -4.907 -1.087 21.341 1.00 81.12 225 ILE A N 1
ATOM 1708 C CA . ILE A 1 225 ? -5.716 0.046 21.798 1.00 81.12 225 ILE A CA 1
ATOM 1709 C C . ILE A 1 225 ? -7.062 -0.437 22.342 1.00 81.12 225 ILE A C 1
ATOM 1711 O O . ILE A 1 225 ? -7.505 0.040 23.390 1.00 81.12 225 ILE A O 1
ATOM 1715 N N . GLY A 1 226 ? -7.686 -1.415 21.678 1.00 71.38 226 GLY A N 1
ATOM 1716 C CA . GLY A 1 226 ? -8.913 -2.055 22.155 1.00 71.38 226 GLY A CA 1
ATOM 1717 C C . GLY A 1 226 ? -8.743 -2.736 23.518 1.00 71.38 226 GLY A C 1
ATOM 1718 O O . GLY A 1 226 ? -9.625 -2.630 24.367 1.00 71.38 226 GLY A O 1
ATOM 1719 N N . GLU A 1 227 ? -7.594 -3.371 23.766 1.00 60.41 227 GLU A N 1
ATOM 1720 C CA . GLU A 1 227 ? -7.265 -4.007 25.051 1.00 60.41 227 GLU A CA 1
ATOM 1721 C C . GLU A 1 227 ? -6.870 -2.979 26.138 1.00 60.41 227 GLU A C 1
ATOM 1723 O O . GLU A 1 227 ? -7.114 -3.194 27.331 1.00 60.41 227 GLU A O 1
ATOM 1728 N N . GLY A 1 228 ? -6.306 -1.831 25.743 1.00 56.44 228 GLY A N 1
ATOM 1729 C CA . GLY A 1 228 ? -5.910 -0.739 26.642 1.00 56.44 228 GLY A CA 1
ATOM 1730 C C . GLY A 1 228 ? -7.050 0.177 27.116 1.00 56.44 228 GLY A C 1
ATOM 1731 O O . GLY A 1 228 ? -6.904 0.826 28.151 1.00 56.44 228 GLY A O 1
ATOM 1732 N N . GLY A 1 229 ? -8.181 0.216 26.399 1.00 45.66 229 GLY A N 1
ATOM 1733 C CA . GLY A 1 229 ? -9.334 1.092 26.671 1.00 45.66 229 GLY A CA 1
ATOM 1734 C C . GLY A 1 229 ? -10.340 0.591 27.719 1.00 45.66 229 GLY A C 1
ATOM 1735 O O . GLY A 1 229 ? -11.296 1.295 28.034 1.00 45.66 229 GLY A O 1
ATOM 1736 N N . THR A 1 230 ? -10.146 -0.604 28.285 1.00 38.72 230 THR A N 1
ATOM 1737 C CA . THR A 1 230 ? -10.982 -1.176 29.364 1.00 38.72 230 THR A CA 1
ATOM 1738 C C . THR A 1 230 ? -10.463 -0.873 30.779 1.00 38.72 230 THR A C 1
ATOM 1740 O O . THR A 1 230 ? -10.329 -1.781 31.604 1.00 38.72 230 THR A O 1
ATOM 1743 N N . ARG A 1 231 ? -10.167 0.393 31.098 1.00 36.44 231 ARG A N 1
ATOM 1744 C CA . ARG A 1 231 ? -9.936 0.830 32.489 1.00 36.44 231 ARG A CA 1
ATOM 1745 C C . ARG A 1 231 ? -10.638 2.133 32.820 1.00 36.44 231 ARG A C 1
ATOM 1747 O O . ARG A 1 231 ? -10.450 3.104 32.062 1.00 36.44 231 ARG A O 1
#

Secondary structure (DSSP, 8-state):
-TTHHHHHHHHHHHHTHHHHHHHHHHHHHHHHHHHHHHHHTT-PPPHHHHHHHHHHHHHHHHHHHHHHHHHHH-TTS-TTHHHHHHHHHHH-HHHHHHHHHHHHHHHHHH---S-HHHHHHHHHHHHHHHHHHHHHHHHH-TTT-HHHHHHHHHHHHHHTHHHHHHHHHHHHHHHHSS-HHHHHHHHHHHT-PPPHHHHHHHHHHHHHHHHHHHHHHHHHHHHHHHHHT--

Radius of gyration: 18.39 Å; chains: 1; bounding box: 45×42×59 Å

Foldseek 3Di:
DACQLLVQLVVQLVVVVVQLVVQLVVLVVVLVVVQVVCVVVVHHDDPVRSVVSSLLSNLLSVLLSSQVSSQVRPPPFDVCRSVQLNVQLVPCVVVLVVQLVVLLVVDVVVPDPPDPVLSSSSSSLLSSLLSSQLSRCVRGPVPCHSNNRSVQLSVQCVVCVVVLVVQLQVQLCVQVVDGPVVQVVVCVVVVHDGDPSSVVSNVVSNNVSSSSSSSSSSRNSVVVVVVVPPD

pLDDT: mean 88.87, std 8.57, range [36.44, 97.19]